Protein AF-A0A086Z020-F1 (afdb_monomer_lite)

InterPro domains:
  IPR004254 AdipoR/Haemolysin-III-related [PF03006] (88-262)
  IPR004254 AdipoR/Haemolysin-III-related [PTHR20855] (119-260)

pLDDT: mean 80.58, std 13.78, range [36.34, 98.25]

Sequence (272 aa):
MANHPQEQGGQRVAAQREQRRLGLPDARQQAHLARGDRMKANADAARDKARDRASRIIQAGDLKAAKIEGIPARGIARKVRLDVHGRPKPLMRGWIHAAASPLALASGIVLICIAPGVGIKWACVVFMLCSLALFGNSALYHLGDWSPRVTDILRRLDHANIFLLIAGTYTPVAFALDGFWRRVILVGIWSATIVVMFIHVVWISAPRWLYTTVYVIFGVAGVAFLGLFWKSPSAGPAVVWLLIAGGLCYIAGAVVYALCKPDPSAQSLRLP

Organism: NCBI:txid1437605

Structure (mmCIF, N/CA/C/O backbone):
data_AF-A0A086Z020-F1
#
_entry.id   AF-A0A086Z020-F1
#
loop_
_atom_site.group_PDB
_atom_site.id
_atom_site.type_symbol
_atom_site.label_atom_id
_atom_site.label_alt_id
_atom_site.label_comp_id
_atom_site.label_asym_id
_atom_site.label_entity_id
_atom_site.label_seq_id
_atom_site.pdbx_PDB_ins_code
_atom_site.Cartn_x
_atom_site.Cartn_y
_atom_site.Cartn_z
_atom_site.occupancy
_atom_site.B_iso_or_equiv
_atom_site.auth_seq_id
_atom_site.auth_comp_id
_atom_site.auth_asym_id
_atom_site.auth_atom_id
_atom_site.pdbx_PDB_model_num
ATOM 1 N N . MET A 1 1 ? -48.916 58.439 -23.510 1.00 45.38 1 MET A N 1
ATOM 2 C CA . MET A 1 1 ? -48.961 58.948 -22.123 1.00 45.38 1 MET A CA 1
ATOM 3 C C . MET A 1 1 ? -48.642 57.797 -21.189 1.00 45.38 1 MET A C 1
ATOM 5 O O . MET A 1 1 ? -49.464 56.913 -21.004 1.00 45.38 1 MET A O 1
ATOM 9 N N . ALA A 1 2 ? -47.397 57.759 -20.724 1.00 49.16 2 ALA A N 1
ATOM 10 C CA . ALA A 1 2 ? -46.866 56.765 -19.806 1.00 49.16 2 ALA A CA 1
ATOM 11 C C . ALA A 1 2 ? -46.889 57.344 -18.388 1.00 49.16 2 ALA A C 1
ATOM 13 O O . ALA A 1 2 ? -46.349 58.429 -18.195 1.00 49.16 2 ALA A O 1
ATOM 14 N N . ASN A 1 3 ? -47.508 56.646 -17.432 1.00 43.00 3 ASN A N 1
ATOM 15 C CA . ASN A 1 3 ? -47.021 56.509 -16.054 1.00 43.00 3 ASN A CA 1
ATOM 16 C C . ASN A 1 3 ? -48.029 55.736 -15.184 1.00 43.00 3 ASN A C 1
ATOM 18 O O . ASN A 1 3 ? -49.029 56.298 -14.768 1.00 43.00 3 ASN A O 1
ATOM 22 N N . HIS A 1 4 ? -47.718 54.479 -14.849 1.00 54.69 4 HIS A N 1
ATOM 23 C CA . HIS A 1 4 ? -47.937 53.950 -13.492 1.00 54.69 4 HIS A CA 1
ATOM 24 C C . HIS A 1 4 ? -46.886 52.869 -13.101 1.00 54.69 4 HIS A C 1
ATOM 26 O O . HIS A 1 4 ? -47.252 51.761 -12.718 1.00 54.69 4 HIS A O 1
ATOM 32 N N . PRO A 1 5 ? -45.553 53.120 -13.167 1.00 53.84 5 PRO A N 1
ATOM 33 C CA . PRO A 1 5 ? -44.552 52.151 -12.690 1.00 53.84 5 PRO A CA 1
ATOM 34 C C . PRO A 1 5 ? -44.288 52.249 -11.173 1.00 53.84 5 PRO A C 1
ATOM 36 O O . PRO A 1 5 ? -43.703 51.341 -10.587 1.00 53.84 5 PRO A O 1
ATOM 39 N N . GLN A 1 6 ? -44.688 53.352 -10.525 1.00 54.59 6 GLN A N 1
ATOM 40 C CA . GLN A 1 6 ? -44.319 53.663 -9.135 1.00 54.59 6 GLN A CA 1
ATOM 41 C C . GLN A 1 6 ? -45.129 52.874 -8.086 1.00 54.59 6 GLN A C 1
ATOM 43 O O . GLN A 1 6 ? -44.578 52.504 -7.051 1.00 54.59 6 GLN A O 1
ATOM 48 N N . GLU A 1 7 ? -46.393 52.526 -8.354 1.00 54.91 7 GLU A N 1
ATOM 49 C CA . GLU A 1 7 ? -47.227 51.780 -7.391 1.00 54.91 7 GLU A CA 1
ATOM 50 C C . GLU A 1 7 ? -46.829 50.300 -7.263 1.00 54.91 7 GLU A C 1
ATOM 52 O O . GLU A 1 7 ? -46.849 49.740 -6.165 1.00 54.91 7 GLU A O 1
ATOM 57 N N . GLN A 1 8 ? -46.374 49.668 -8.352 1.00 56.97 8 GLN A N 1
ATOM 58 C CA . GLN A 1 8 ? -45.962 48.258 -8.334 1.00 56.97 8 GLN A CA 1
ATOM 59 C C . GLN A 1 8 ? -44.665 48.031 -7.537 1.00 56.97 8 GLN A C 1
ATOM 61 O O . GLN A 1 8 ? -44.495 46.988 -6.901 1.00 56.97 8 GLN A O 1
ATOM 66 N N . GLY A 1 9 ? -43.752 49.011 -7.532 1.00 59.91 9 GLY A N 1
ATOM 67 C CA . GLY A 1 9 ? -42.522 48.961 -6.736 1.00 59.91 9 GLY A CA 1
ATOM 68 C C . GLY A 1 9 ? -42.796 49.022 -5.231 1.00 59.91 9 GLY A C 1
ATOM 69 O O . GLY A 1 9 ? -42.236 48.233 -4.469 1.00 59.91 9 GLY A O 1
ATOM 70 N N . GLY A 1 10 ? -43.714 49.898 -4.808 1.00 66.38 10 GLY A N 1
ATOM 71 C CA . GLY A 1 10 ? -44.123 50.029 -3.406 1.00 66.38 10 GLY A CA 1
ATOM 72 C C . GLY A 1 10 ? -44.794 48.765 -2.861 1.00 66.38 10 GLY A C 1
ATOM 73 O O . GLY A 1 10 ? -44.441 48.299 -1.776 1.00 66.38 10 GLY A O 1
ATOM 74 N N . GLN A 1 11 ? -45.688 48.153 -3.643 1.00 66.69 11 GLN A N 1
ATOM 75 C CA . GLN A 1 11 ? -46.369 46.909 -3.264 1.00 66.69 11 GLN A CA 1
ATOM 76 C C . GLN A 1 11 ? -45.407 45.717 -3.157 1.00 66.69 11 GLN A C 1
ATOM 78 O O . GLN A 1 11 ? -45.507 44.932 -2.214 1.00 66.69 11 GLN A O 1
ATOM 83 N N . ARG A 1 12 ? -44.420 45.605 -4.059 1.00 69.38 12 ARG A N 1
ATOM 84 C CA . ARG A 1 12 ? -43.382 44.560 -3.972 1.00 69.38 12 ARG A CA 1
ATOM 85 C C . ARG A 1 12 ? -42.513 44.708 -2.727 1.00 69.38 12 ARG A C 1
ATOM 87 O O . ARG A 1 12 ? -42.256 43.718 -2.050 1.00 69.38 12 ARG A O 1
ATOM 94 N N . VAL A 1 13 ? -42.094 45.929 -2.390 1.00 73.75 13 VAL A N 1
ATOM 95 C CA . VAL A 1 13 ? -41.281 46.184 -1.188 1.00 73.75 13 VAL A CA 1
ATOM 96 C C . VAL A 1 13 ? -42.088 45.938 0.092 1.00 73.75 13 VAL A C 1
ATOM 98 O O . VAL A 1 13 ? -41.549 45.387 1.054 1.00 73.75 13 VAL A O 1
ATOM 101 N N . ALA A 1 14 ? -43.376 46.293 0.109 1.00 75.12 14 ALA A N 1
ATOM 102 C CA . ALA A 1 14 ? -44.274 46.011 1.229 1.00 75.12 14 ALA A CA 1
ATOM 103 C C . ALA A 1 14 ? -44.472 44.499 1.433 1.00 75.12 14 ALA A C 1
ATOM 105 O O . ALA A 1 14 ? -44.233 44.003 2.535 1.00 75.12 14 ALA A O 1
ATOM 106 N N . ALA A 1 15 ? -44.772 43.756 0.363 1.00 73.12 15 ALA A N 1
ATOM 107 C CA . ALA A 1 15 ? -44.919 42.300 0.402 1.00 73.12 15 ALA A CA 1
ATOM 108 C C . ALA A 1 15 ? -43.626 41.599 0.855 1.00 73.12 15 ALA A C 1
ATOM 110 O O . ALA A 1 15 ? -43.658 40.668 1.659 1.00 73.12 15 ALA A O 1
ATOM 111 N N . GLN A 1 16 ? -42.466 42.084 0.406 1.00 72.25 16 GLN A N 1
ATOM 112 C CA . GLN A 1 16 ? -41.168 41.529 0.792 1.00 72.25 16 GLN A CA 1
ATOM 113 C C . GLN A 1 16 ? -40.827 41.822 2.264 1.00 72.25 16 GLN A C 1
ATOM 115 O O . GLN A 1 16 ? -40.246 40.977 2.949 1.00 72.25 16 GLN A O 1
ATOM 120 N N . ARG A 1 17 ? -41.217 42.993 2.790 1.00 74.50 17 ARG A N 1
ATOM 121 C CA . ARG A 1 17 ? -41.093 43.322 4.223 1.00 74.50 17 ARG A CA 1
ATOM 122 C C . ARG A 1 17 ? -42.024 42.475 5.084 1.00 74.50 17 ARG A C 1
ATOM 124 O O . ARG A 1 17 ? -41.607 42.041 6.156 1.00 74.50 17 ARG A O 1
ATOM 131 N N . GLU A 1 18 ? -43.239 42.221 4.619 1.00 74.94 18 GLU A N 1
ATOM 132 C CA . GLU A 1 18 ? -44.223 41.397 5.319 1.00 74.94 18 GLU A CA 1
ATOM 133 C C . GLU A 1 18 ? -43.811 39.920 5.347 1.00 74.94 18 GLU A C 1
ATOM 135 O O . GLU A 1 18 ? -43.748 39.334 6.426 1.00 74.94 18 GLU A O 1
ATOM 140 N N . GLN A 1 19 ? -43.370 39.358 4.216 1.00 69.69 19 GLN A N 1
ATOM 141 C CA . GLN A 1 19 ? -42.776 38.015 4.161 1.00 69.69 19 GLN A CA 1
ATOM 142 C C . GLN A 1 19 ? -41.562 37.883 5.089 1.00 69.69 19 GLN A C 1
ATOM 144 O O . GLN A 1 19 ? -41.430 36.900 5.818 1.00 69.69 19 GLN A O 1
ATOM 149 N N . ARG A 1 20 ? -40.686 38.895 5.127 1.00 69.12 20 ARG A N 1
ATOM 150 C CA . ARG A 1 20 ? -39.532 38.905 6.038 1.00 69.12 20 ARG A CA 1
ATOM 151 C C . ARG A 1 20 ? -39.972 38.976 7.503 1.00 69.12 20 ARG A C 1
ATOM 153 O O . ARG A 1 20 ? -39.379 38.306 8.341 1.00 69.12 20 ARG A O 1
ATOM 160 N N . ARG A 1 21 ? -41.017 39.746 7.820 1.00 70.62 21 ARG A N 1
ATOM 161 C CA . ARG A 1 21 ? -41.587 39.860 9.173 1.00 70.62 21 ARG A CA 1
ATOM 162 C C . ARG A 1 21 ? -42.261 38.561 9.626 1.00 70.62 21 ARG A C 1
ATOM 164 O O . ARG A 1 21 ? -42.122 38.214 10.794 1.00 70.62 21 ARG A O 1
ATOM 171 N N . LEU A 1 22 ? -42.914 37.842 8.713 1.00 72.69 22 LEU A N 1
ATOM 172 C CA . LEU A 1 22 ? -43.537 36.538 8.965 1.00 72.69 22 LEU A CA 1
ATOM 173 C C . LEU A 1 22 ? -42.507 35.403 9.106 1.00 72.69 22 LEU A C 1
ATOM 175 O O . LEU A 1 22 ? -42.732 34.493 9.892 1.00 72.69 22 LEU A O 1
ATOM 179 N N . GLY A 1 23 ? -41.352 35.478 8.431 1.00 68.62 23 GLY A N 1
ATOM 180 C CA . GLY A 1 23 ? -40.266 34.489 8.560 1.00 68.62 23 GLY A CA 1
ATOM 181 C C . GLY A 1 23 ? -39.292 34.720 9.731 1.00 68.62 23 GLY A C 1
ATOM 182 O O . GLY A 1 23 ? -38.511 33.835 10.082 1.00 68.62 23 GLY A O 1
ATOM 183 N N . LEU A 1 24 ? -39.308 35.904 10.355 1.00 66.88 24 LEU A N 1
ATOM 184 C CA . LEU A 1 24 ? -38.451 36.235 11.505 1.00 66.88 24 LEU A CA 1
ATOM 185 C C . LEU A 1 24 ? -38.719 35.368 12.762 1.00 66.88 24 LEU A C 1
ATOM 187 O O . LEU A 1 24 ? -37.746 34.976 13.415 1.00 66.88 24 LEU A O 1
ATOM 191 N N . PRO A 1 25 ? -39.983 35.081 13.140 1.00 70.12 25 PRO A N 1
ATOM 192 C CA . PRO A 1 25 ? -40.323 34.178 14.241 1.00 70.12 25 PRO A CA 1
ATOM 193 C C . PRO A 1 25 ? -39.784 32.756 14.037 1.00 70.12 25 PRO A C 1
ATOM 195 O O . PRO A 1 25 ? -39.124 32.230 14.934 1.00 70.12 25 PRO A O 1
ATOM 198 N N . ASP A 1 26 ? -39.947 32.190 12.838 1.00 76.88 26 ASP A N 1
ATOM 199 C CA . ASP A 1 26 ? -39.462 30.844 12.500 1.00 76.88 26 ASP A CA 1
ATOM 200 C C . ASP A 1 26 ? -37.935 30.754 12.549 1.00 76.88 26 ASP A C 1
ATOM 202 O O . ASP A 1 26 ? -37.375 29.817 13.122 1.00 76.88 26 ASP A O 1
ATOM 206 N N . ALA A 1 27 ? -37.237 31.772 12.032 1.00 74.69 27 ALA A N 1
ATOM 207 C CA . ALA A 1 27 ? -35.778 31.834 12.092 1.00 74.69 27 ALA A CA 1
ATOM 208 C C . ALA A 1 27 ? -35.255 31.910 13.539 1.00 74.69 27 ALA A C 1
ATOM 210 O O . ALA A 1 27 ? -34.251 31.276 13.881 1.00 74.69 27 ALA A O 1
ATOM 211 N N . ARG A 1 28 ? -35.940 32.654 14.420 1.00 76.50 28 ARG A N 1
ATOM 212 C CA . ARG A 1 28 ? -35.604 32.704 15.854 1.00 76.50 28 ARG A CA 1
ATOM 213 C C . ARG A 1 28 ? -35.842 31.355 16.524 1.00 76.50 28 ARG A C 1
ATOM 215 O O . ARG A 1 28 ? -34.987 30.903 17.285 1.00 76.50 28 ARG A O 1
ATOM 222 N N . GLN A 1 29 ? -36.954 30.695 16.221 1.00 79.38 29 GLN A N 1
ATOM 223 C CA . GLN A 1 29 ? -37.296 29.402 16.806 1.00 79.38 29 GLN A CA 1
ATOM 224 C C . GLN A 1 29 ? -36.315 28.304 16.374 1.00 79.38 29 GLN A C 1
ATOM 226 O O . GLN A 1 29 ? -35.805 27.571 17.223 1.00 79.38 29 GLN A O 1
ATOM 231 N N . GLN A 1 30 ? -35.936 28.267 15.095 1.00 78.44 30 GLN A N 1
ATOM 232 C CA . GLN A 1 30 ? -34.883 27.378 14.593 1.00 78.44 30 GLN A CA 1
ATOM 233 C C . GLN A 1 30 ? -33.527 27.643 15.262 1.00 78.44 30 GLN A C 1
ATOM 235 O O . GLN A 1 30 ? -32.833 26.700 15.643 1.00 78.44 30 GLN A O 1
ATOM 240 N N . ALA A 1 31 ? -33.156 28.910 15.475 1.00 79.69 31 ALA A N 1
ATOM 241 C CA . ALA A 1 31 ? -31.919 29.252 16.178 1.00 79.69 31 ALA A CA 1
ATOM 242 C C . ALA A 1 31 ? -31.929 28.801 17.653 1.00 79.69 31 ALA A C 1
ATOM 244 O O . ALA A 1 31 ? -30.897 28.357 18.167 1.00 79.69 31 ALA A O 1
ATOM 245 N N . HIS A 1 32 ? -33.078 28.878 18.333 1.00 81.88 32 HIS A N 1
ATOM 246 C CA . HIS A 1 32 ? -33.243 28.366 19.697 1.00 81.88 32 HIS A CA 1
ATOM 247 C C . HIS A 1 32 ? -33.129 26.838 19.763 1.00 81.88 32 HIS A C 1
ATOM 249 O O . HIS A 1 32 ? -32.415 26.330 20.630 1.00 81.88 32 HIS A O 1
ATOM 255 N N . LEU A 1 33 ? -33.751 26.116 18.826 1.00 83.62 33 LEU A N 1
ATOM 256 C CA . LEU A 1 33 ? -33.635 24.657 18.722 1.00 83.62 33 LEU A CA 1
ATOM 257 C C . LEU A 1 33 ? -32.185 24.232 18.453 1.00 83.62 33 LEU A C 1
ATOM 259 O O . LEU A 1 33 ? -31.629 23.432 19.203 1.00 83.62 33 LEU A O 1
ATOM 263 N N . ALA A 1 34 ? -31.518 24.867 17.484 1.00 81.44 34 ALA A N 1
ATOM 264 C CA . ALA A 1 34 ? -30.120 24.585 17.160 1.00 81.44 34 ALA A CA 1
ATOM 265 C C . ALA A 1 34 ? -29.163 24.864 18.336 1.00 81.44 34 ALA A C 1
ATOM 267 O O . ALA A 1 34 ? -28.178 24.145 18.533 1.00 81.44 34 ALA A O 1
ATOM 268 N N . ARG A 1 35 ? -29.435 25.900 19.145 1.00 84.06 35 ARG A N 1
ATOM 269 C CA . ARG A 1 35 ? -28.698 26.151 20.396 1.00 84.06 35 ARG A CA 1
ATOM 270 C C . ARG A 1 35 ? -28.959 25.060 21.434 1.00 84.06 35 ARG A C 1
ATOM 272 O O . ARG A 1 35 ? -28.004 24.611 22.067 1.00 84.06 35 ARG A O 1
ATOM 279 N N . GLY A 1 36 ? -30.209 24.622 21.581 1.00 83.94 36 GLY A N 1
ATOM 280 C CA . GLY A 1 36 ? -30.590 23.520 22.466 1.00 83.94 36 GLY A CA 1
ATOM 281 C C . GLY A 1 36 ? -29.882 22.212 22.109 1.00 83.94 36 GLY A C 1
ATOM 282 O O . GLY A 1 36 ? -29.300 21.571 22.985 1.00 83.94 36 GLY A O 1
ATOM 283 N N . ASP A 1 37 ? -29.840 21.862 20.825 1.00 85.19 37 ASP A N 1
ATOM 284 C CA . ASP A 1 37 ? -29.185 20.643 20.340 1.00 85.19 37 ASP A CA 1
ATOM 285 C C . ASP A 1 37 ? -27.667 20.679 20.547 1.00 85.19 37 ASP A C 1
ATOM 287 O O . ASP A 1 37 ? -27.077 19.707 21.022 1.00 85.19 37 ASP A O 1
ATOM 291 N N . ARG A 1 38 ? -27.024 21.827 20.285 1.00 81.25 38 ARG A N 1
ATOM 292 C CA . ARG A 1 38 ? -25.593 22.017 20.587 1.00 81.25 38 ARG A CA 1
ATOM 293 C C . ARG A 1 38 ? -25.300 21.887 22.080 1.00 81.25 38 ARG A C 1
ATOM 295 O O . ARG A 1 38 ? -24.289 21.297 22.455 1.00 81.25 38 ARG A O 1
ATOM 302 N N . MET A 1 39 ? -26.167 22.431 22.933 1.00 82.56 39 MET A N 1
ATOM 303 C CA . MET A 1 39 ? -26.001 22.352 24.384 1.00 82.56 39 MET A CA 1
ATOM 304 C C . MET A 1 39 ? -26.147 20.911 24.888 1.00 82.56 39 MET A C 1
ATOM 306 O O . MET A 1 39 ? -25.324 20.470 25.691 1.00 82.56 39 MET A O 1
ATOM 310 N N . LYS A 1 40 ? -27.122 20.155 24.363 1.00 84.56 40 LYS A N 1
ATOM 311 C CA . LYS A 1 40 ? -27.273 18.717 24.640 1.00 84.56 40 LYS A CA 1
ATOM 312 C C . LYS A 1 40 ? -26.043 17.923 24.194 1.00 84.56 40 LYS A C 1
ATOM 314 O O . LYS A 1 40 ? -25.462 17.214 25.008 1.00 84.56 40 LYS A O 1
ATOM 319 N N . ALA A 1 41 ? -25.573 18.125 22.962 1.00 80.12 41 ALA A N 1
ATOM 320 C CA . ALA A 1 41 ? -24.389 17.438 22.439 1.00 80.12 41 ALA A CA 1
ATOM 321 C C . ALA A 1 41 ? -23.123 17.706 23.277 1.00 80.12 41 ALA A C 1
ATOM 323 O O . ALA A 1 41 ? -22.331 16.795 23.526 1.00 80.12 41 ALA A O 1
ATOM 324 N N . ASN A 1 42 ? -22.939 18.942 23.753 1.00 81.81 42 ASN A N 1
ATOM 325 C CA . ASN A 1 42 ? -21.834 19.286 24.649 1.00 81.81 42 ASN A CA 1
ATOM 326 C C . ASN A 1 42 ? -21.973 18.619 26.026 1.00 81.81 42 ASN A C 1
ATOM 328 O O . ASN A 1 42 ? -20.974 18.159 26.584 1.00 81.81 42 ASN A O 1
ATOM 332 N N . ALA A 1 43 ? -23.191 18.553 26.569 1.00 81.19 43 ALA A N 1
ATOM 333 C CA . ALA A 1 43 ? -23.461 17.891 27.841 1.00 81.19 43 ALA A CA 1
ATOM 334 C C . ALA A 1 43 ? -23.193 16.379 27.764 1.00 81.19 43 ALA A C 1
ATOM 336 O O . ALA A 1 43 ? -22.568 15.823 28.668 1.00 81.19 43 ALA A O 1
ATOM 337 N N . ASP A 1 44 ? -23.592 15.727 26.674 1.00 79.50 44 ASP A N 1
ATOM 338 C CA . ASP A 1 44 ? -23.347 14.298 26.465 1.00 79.50 44 ASP A CA 1
ATOM 339 C C . ASP A 1 44 ? -21.850 14.007 26.289 1.00 79.50 44 ASP A C 1
ATOM 341 O O . ASP A 1 44 ? -21.308 13.134 26.968 1.00 79.50 44 ASP A O 1
ATOM 345 N N . ALA A 1 45 ? -21.129 14.827 25.517 1.00 79.12 45 ALA A N 1
ATOM 346 C CA . ALA A 1 45 ? -19.674 14.711 25.401 1.00 79.12 45 ALA A CA 1
ATOM 347 C C . ALA A 1 45 ? -18.950 14.896 26.750 1.00 79.12 45 ALA A C 1
ATOM 349 O O . ALA A 1 45 ? -17.947 14.228 27.019 1.00 79.12 45 ALA A O 1
ATOM 350 N N . ALA A 1 46 ? -19.443 15.791 27.614 1.00 79.88 46 ALA A N 1
ATOM 351 C CA . ALA A 1 46 ? -18.903 15.976 28.959 1.00 79.88 46 ALA A CA 1
ATOM 352 C C . ALA A 1 46 ? -19.177 14.760 29.863 1.00 79.88 46 ALA A C 1
ATOM 354 O O . ALA A 1 46 ? -18.285 14.337 30.604 1.00 79.88 46 ALA A O 1
ATOM 355 N N . ARG A 1 47 ? -20.375 14.166 29.771 1.00 80.44 47 ARG A N 1
ATOM 356 C CA . ARG A 1 47 ? -20.749 12.940 30.497 1.00 80.44 47 ARG A CA 1
ATOM 357 C C . ARG A 1 47 ? -19.895 11.747 30.083 1.00 80.44 47 ARG A C 1
ATOM 359 O O . ARG A 1 47 ? -19.424 11.026 30.961 1.00 80.44 47 ARG A O 1
ATOM 366 N N . ASP A 1 48 ? -19.634 11.575 28.792 1.00 76.88 48 ASP A N 1
ATOM 367 C CA . ASP A 1 48 ? -18.769 10.502 28.290 1.00 76.88 48 ASP A CA 1
ATOM 368 C C . ASP A 1 48 ? -17.338 10.653 28.814 1.00 76.88 48 ASP A C 1
ATOM 370 O O . ASP A 1 48 ? -16.758 9.709 29.351 1.00 76.88 48 ASP A O 1
ATOM 374 N N . LYS A 1 49 ? -16.796 11.877 28.784 1.00 79.50 49 LYS A N 1
ATOM 375 C CA . LYS A 1 49 ? -15.468 12.175 29.345 1.00 79.50 49 LYS A CA 1
ATOM 376 C C . LYS A 1 49 ? -15.398 11.899 30.852 1.00 79.50 49 LYS A C 1
ATOM 378 O O . LYS A 1 49 ? -14.372 11.431 31.348 1.00 79.50 49 LYS A O 1
ATOM 383 N N . ALA A 1 50 ? -16.474 12.194 31.583 1.00 77.31 50 ALA A N 1
ATOM 384 C CA . ALA A 1 50 ? -16.576 11.916 33.012 1.00 77.31 50 ALA A CA 1
ATOM 385 C C . ALA A 1 50 ? -16.654 10.406 33.297 1.00 77.31 50 ALA A C 1
ATOM 387 O O . ALA A 1 50 ? -15.944 9.928 34.182 1.00 77.31 50 ALA A O 1
ATOM 388 N N . ARG A 1 51 ? -17.434 9.648 32.513 1.00 76.56 51 ARG A N 1
ATOM 389 C CA . ARG A 1 51 ? -17.500 8.176 32.586 1.00 76.56 51 ARG A CA 1
ATOM 390 C C . ARG A 1 51 ? -16.142 7.533 32.305 1.00 76.56 51 ARG A C 1
ATOM 392 O O . ARG A 1 51 ? -15.716 6.671 33.069 1.00 76.56 51 ARG A O 1
ATOM 399 N N . ASP A 1 52 ? -15.428 8.010 31.288 1.00 70.88 52 ASP A N 1
ATOM 400 C CA . ASP A 1 52 ? -14.074 7.549 30.955 1.00 70.88 52 ASP A CA 1
ATOM 401 C C . ASP A 1 52 ? -13.053 7.846 32.057 1.00 70.88 52 ASP A C 1
ATOM 403 O O . ASP A 1 52 ? -12.095 7.095 32.253 1.00 70.88 52 ASP A O 1
ATOM 407 N N . ARG A 1 53 ? -13.206 8.967 32.768 1.00 75.50 53 ARG A N 1
ATOM 408 C CA . ARG A 1 53 ? -12.335 9.300 33.901 1.00 75.50 53 ARG A CA 1
ATOM 409 C C . ARG A 1 53 ? -12.667 8.439 35.119 1.00 75.50 53 ARG A C 1
ATOM 411 O O . ARG A 1 53 ? -11.746 7.945 35.765 1.00 75.50 53 ARG A O 1
ATOM 418 N N . ALA A 1 54 ? -13.952 8.238 35.406 1.00 72.69 54 ALA A N 1
ATOM 419 C CA . ALA A 1 54 ? -14.412 7.396 36.505 1.00 72.69 54 ALA A CA 1
ATOM 420 C C . ALA A 1 54 ? -13.959 5.940 36.327 1.00 72.69 54 ALA A C 1
ATOM 422 O O . ALA A 1 54 ? -13.412 5.359 37.261 1.00 72.69 54 ALA A O 1
ATOM 423 N N . SER A 1 55 ? -14.081 5.382 35.118 1.00 70.56 55 SER A N 1
ATOM 424 C CA . SER A 1 55 ? -13.651 4.010 34.828 1.00 70.56 55 SER A CA 1
ATOM 425 C C . SER A 1 55 ? -12.143 3.815 35.017 1.00 70.56 55 SER A C 1
ATOM 427 O O . SER A 1 55 ? -11.728 2.805 35.579 1.00 70.56 55 SER A O 1
ATOM 429 N N . ARG A 1 56 ? -11.315 4.803 34.645 1.00 71.69 56 ARG A N 1
ATOM 430 C CA . ARG A 1 56 ? -9.863 4.780 34.912 1.00 71.69 56 ARG A CA 1
ATOM 431 C C . ARG A 1 56 ? -9.522 4.831 36.397 1.00 71.69 56 ARG A C 1
ATOM 433 O O . ARG A 1 56 ? -8.587 4.155 36.814 1.00 71.69 56 ARG A O 1
ATOM 440 N N . ILE A 1 57 ? -10.233 5.645 37.179 1.00 73.19 57 ILE A N 1
ATOM 441 C CA . ILE A 1 57 ? -9.992 5.770 38.625 1.00 73.19 57 ILE A CA 1
ATOM 442 C C . ILE A 1 57 ? -10.358 4.464 39.331 1.00 73.19 57 ILE A C 1
ATOM 444 O O . ILE A 1 57 ? -9.554 3.964 40.113 1.00 73.19 57 ILE A O 1
ATOM 448 N N . ILE A 1 58 ? -11.521 3.893 39.002 1.00 71.25 58 ILE A N 1
ATOM 449 C CA . ILE A 1 58 ? -11.964 2.595 39.528 1.00 71.25 58 ILE A CA 1
ATOM 450 C C . ILE A 1 58 ? -10.935 1.521 39.170 1.00 71.25 58 ILE A C 1
ATOM 452 O O . ILE A 1 58 ? -10.415 0.854 40.053 1.00 71.25 58 ILE A O 1
ATOM 456 N N . GLN A 1 59 ? -10.516 1.456 37.904 1.00 68.38 59 GLN A N 1
ATOM 457 C CA . GLN A 1 59 ? -9.542 0.469 37.445 1.00 68.38 59 GLN A CA 1
ATOM 458 C C . GLN A 1 59 ? -8.167 0.609 38.120 1.00 68.38 59 GLN A C 1
ATOM 460 O O . GLN A 1 59 ? -7.520 -0.389 38.432 1.00 68.38 59 GLN A O 1
ATOM 465 N N . ALA A 1 60 ? -7.696 1.837 38.353 1.00 72.31 60 ALA A N 1
ATOM 466 C CA . ALA A 1 60 ? -6.468 2.072 39.107 1.00 72.31 60 ALA A CA 1
ATOM 467 C C . ALA A 1 60 ? -6.613 1.645 40.580 1.00 72.31 60 ALA A C 1
ATOM 469 O O . ALA A 1 60 ? -5.653 1.133 41.161 1.00 72.31 60 ALA A O 1
ATOM 470 N N . GLY A 1 61 ? -7.805 1.824 41.157 1.00 75.56 61 GLY A N 1
ATOM 471 C CA . GLY A 1 61 ? -8.179 1.315 42.476 1.00 75.56 61 GLY A CA 1
ATOM 472 C C . GLY A 1 61 ? -8.137 -0.209 42.534 1.00 75.56 61 GLY A C 1
ATOM 473 O O . GLY A 1 61 ? -7.422 -0.751 43.373 1.00 75.56 61 GLY A O 1
ATOM 474 N N . ASP A 1 62 ? -8.791 -0.885 41.591 1.00 72.19 62 ASP A N 1
ATOM 475 C CA . ASP A 1 62 ? -8.849 -2.350 41.506 1.00 72.19 62 ASP A CA 1
ATOM 476 C C . ASP A 1 62 ? -7.452 -2.969 41.342 1.00 72.19 62 ASP A C 1
ATOM 478 O O . ASP A 1 62 ? -7.113 -3.952 41.998 1.00 72.19 62 ASP A O 1
ATOM 482 N N . LEU A 1 63 ? -6.590 -2.365 40.513 1.00 69.75 63 LEU A N 1
ATOM 483 C CA . LEU A 1 63 ? -5.199 -2.806 40.342 1.00 69.75 63 LEU A CA 1
ATOM 484 C C . LEU A 1 63 ? -4.374 -2.640 41.623 1.00 69.75 63 LEU A C 1
ATOM 486 O O . LEU A 1 63 ? -3.518 -3.474 41.929 1.00 69.75 63 LEU A O 1
ATOM 490 N N . LYS A 1 64 ? -4.605 -1.554 42.366 1.00 77.69 64 LYS A N 1
ATOM 491 C CA . LYS A 1 64 ? -3.926 -1.301 43.638 1.00 77.69 64 LYS A CA 1
ATOM 492 C C . LYS A 1 64 ? -4.433 -2.251 44.727 1.00 77.69 64 LYS A C 1
ATOM 494 O O . LYS A 1 64 ? -3.606 -2.765 45.475 1.00 77.69 64 LYS A O 1
ATOM 499 N N . ALA A 1 65 ? -5.737 -2.526 44.768 1.00 72.50 65 ALA A N 1
ATOM 500 C CA . ALA A 1 65 ? -6.361 -3.493 45.670 1.00 72.50 65 ALA A CA 1
ATOM 501 C C . ALA A 1 65 ? -5.834 -4.912 45.414 1.00 72.50 65 ALA A C 1
ATOM 503 O O . ALA A 1 65 ? -5.282 -5.524 46.323 1.00 72.50 65 ALA A O 1
ATOM 504 N N . ALA A 1 66 ? -5.831 -5.370 44.158 1.00 69.06 66 ALA A N 1
ATOM 505 C CA . ALA A 1 66 ? -5.302 -6.684 43.783 1.00 69.06 66 ALA A CA 1
ATOM 506 C C . ALA A 1 66 ? -3.815 -6.866 44.152 1.00 69.06 66 ALA A C 1
ATOM 508 O O . ALA A 1 66 ? -3.388 -7.961 44.516 1.00 69.06 66 ALA A O 1
ATOM 509 N N . LYS A 1 67 ? -3.019 -5.786 44.088 1.00 75.94 67 LYS A N 1
ATOM 510 C CA . LYS A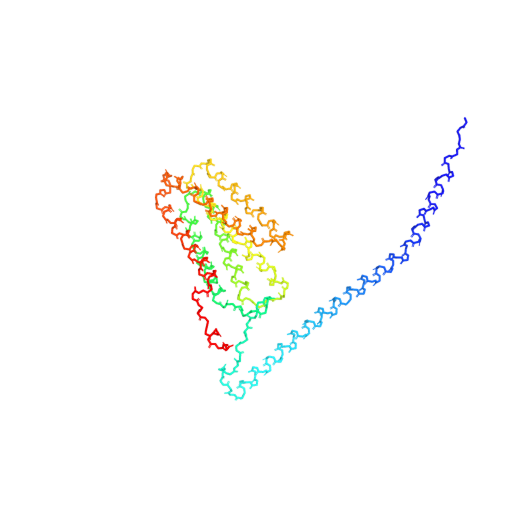 1 67 ? -1.610 -5.790 44.513 1.00 75.94 67 LYS A CA 1
ATOM 511 C C . LYS A 1 67 ? -1.454 -5.909 46.035 1.00 75.94 67 LYS A C 1
ATOM 513 O O . LYS A 1 67 ? -0.495 -6.530 46.481 1.00 75.94 67 LYS A O 1
ATOM 518 N N . ILE A 1 68 ? -2.358 -5.309 46.811 1.00 76.31 68 ILE A N 1
ATOM 519 C CA . ILE A 1 68 ? -2.372 -5.393 48.283 1.00 76.31 68 ILE A CA 1
ATOM 520 C C . ILE A 1 68 ? -2.856 -6.777 48.733 1.00 76.31 68 ILE A C 1
ATOM 522 O O . ILE A 1 68 ? -2.285 -7.355 49.651 1.00 76.31 68 ILE A O 1
ATOM 526 N N . GLU A 1 69 ? -3.856 -7.333 48.049 1.00 78.88 69 GLU A N 1
ATOM 527 C CA . GLU A 1 69 ? -4.468 -8.632 48.360 1.00 78.88 69 GLU A CA 1
ATOM 528 C C . GLU A 1 69 ? -3.612 -9.838 47.932 1.00 78.88 69 GLU A C 1
ATOM 530 O O . GLU A 1 69 ? -3.991 -10.983 48.165 1.00 78.88 69 GLU A O 1
ATOM 535 N N . GLY A 1 70 ? -2.455 -9.614 47.299 1.00 71.50 70 GLY A N 1
ATOM 536 C CA . GLY A 1 70 ? -1.544 -10.688 46.895 1.00 71.50 70 GLY A CA 1
ATOM 537 C C . GLY A 1 70 ? -2.116 -11.625 45.825 1.00 71.50 70 GLY A C 1
ATOM 538 O O . GLY A 1 70 ? -1.572 -12.710 45.614 1.00 71.50 70 GLY A O 1
ATOM 539 N N . ILE A 1 71 ? -3.189 -11.223 45.133 1.00 62.84 71 ILE A N 1
ATOM 540 C CA . ILE A 1 71 ? -3.808 -12.015 44.069 1.00 62.84 71 ILE A CA 1
ATOM 541 C C . ILE A 1 71 ? -2.811 -12.086 42.902 1.00 62.84 71 ILE A C 1
ATOM 543 O O . ILE A 1 71 ? -2.494 -11.053 42.299 1.00 62.84 71 ILE A O 1
ATOM 547 N N . PRO A 1 72 ? -2.295 -13.276 42.534 1.00 55.16 72 PRO A N 1
ATOM 548 C CA . PRO A 1 72 ? -1.430 -13.392 41.373 1.00 55.16 72 PRO A CA 1
ATOM 549 C C . PRO A 1 72 ? -2.216 -12.926 40.145 1.00 55.16 72 PRO A C 1
ATOM 551 O O . PRO A 1 72 ? -3.359 -13.335 39.940 1.00 55.16 72 PRO A O 1
ATOM 554 N N . ALA A 1 73 ? -1.587 -12.110 39.291 1.00 53.44 73 ALA A N 1
ATOM 555 C CA . ALA A 1 73 ? -2.178 -11.482 38.096 1.00 53.44 73 ALA A CA 1
ATOM 556 C C . ALA A 1 73 ? -2.887 -12.450 37.116 1.00 53.44 73 ALA A C 1
ATOM 558 O O . ALA A 1 73 ? -3.511 -12.024 36.149 1.00 53.44 73 ALA A O 1
ATOM 559 N N . ARG A 1 74 ? -2.806 -13.757 37.377 1.00 51.41 74 ARG A N 1
ATOM 560 C CA . ARG A 1 74 ? -3.497 -14.854 36.703 1.00 51.41 74 ARG A CA 1
ATOM 561 C C . ARG A 1 74 ? -5.032 -14.812 36.874 1.00 51.41 74 ARG A C 1
ATOM 563 O O . ARG A 1 74 ? -5.713 -15.401 36.044 1.00 51.41 74 ARG A O 1
ATOM 570 N N . GLY A 1 75 ? -5.564 -14.112 37.886 1.00 44.44 75 GLY A N 1
ATOM 571 C CA . GLY A 1 75 ? -7.013 -13.926 38.108 1.00 44.44 75 GLY A CA 1
ATOM 572 C C . GLY A 1 75 ? -7.609 -12.627 37.544 1.00 44.44 75 GLY A C 1
ATOM 573 O O . GLY A 1 75 ? -8.827 -12.476 37.497 1.00 44.44 75 GLY A O 1
ATOM 574 N N . ILE A 1 76 ? -6.775 -11.690 37.082 1.00 50.69 76 ILE A N 1
ATOM 575 C CA . ILE A 1 76 ? -7.249 -10.449 36.464 1.00 50.69 76 ILE A CA 1
ATOM 576 C C . ILE A 1 76 ? -7.611 -10.789 35.021 1.00 50.69 76 ILE A C 1
ATOM 578 O O . ILE A 1 76 ? -6.722 -10.984 34.189 1.00 50.69 76 ILE A O 1
ATOM 582 N N . ALA A 1 77 ? -8.909 -10.889 34.720 1.00 50.44 77 ALA A N 1
ATOM 583 C CA . ALA A 1 77 ? -9.404 -11.044 33.356 1.00 50.44 77 ALA A CA 1
ATOM 584 C C . ALA A 1 77 ? -8.691 -10.029 32.448 1.00 50.44 77 ALA A C 1
ATOM 586 O O . ALA A 1 77 ? -8.893 -8.818 32.557 1.00 50.44 77 ALA A O 1
ATOM 587 N N . ARG A 1 78 ? -7.784 -10.517 31.589 1.00 53.78 78 ARG A N 1
ATOM 588 C CA . ARG A 1 78 ? -7.018 -9.679 30.662 1.00 53.78 78 ARG A CA 1
ATOM 589 C C . ARG A 1 78 ? -8.034 -8.866 29.871 1.00 53.78 78 ARG A C 1
ATOM 591 O O . ARG A 1 78 ? -8.814 -9.473 29.144 1.00 53.78 78 ARG A O 1
ATOM 598 N N . LYS A 1 79 ? -8.047 -7.531 30.027 1.00 55.31 79 LYS A N 1
ATOM 599 C CA . LYS A 1 79 ? -8.993 -6.636 29.335 1.00 55.31 79 LYS A CA 1
ATOM 600 C C . LYS A 1 79 ? -8.989 -6.998 27.850 1.00 55.31 79 LYS A C 1
ATOM 602 O O . LYS A 1 79 ? -8.022 -6.710 27.140 1.00 55.31 79 LYS A O 1
ATOM 607 N N . VAL A 1 80 ? -10.039 -7.683 27.404 1.00 59.62 80 VAL A N 1
ATOM 608 C CA . VAL A 1 80 ? -10.179 -8.087 26.010 1.00 59.62 80 VAL A CA 1
ATOM 609 C C . VAL A 1 80 ? -10.489 -6.809 25.256 1.00 59.62 80 VAL A C 1
ATOM 611 O O . VAL A 1 80 ? -11.532 -6.191 25.448 1.00 59.62 80 VAL A O 1
ATOM 614 N N . ARG A 1 81 ? -9.515 -6.331 24.482 1.00 63.56 81 ARG A N 1
ATOM 615 C CA . ARG A 1 81 ? -9.645 -5.065 23.770 1.00 63.56 81 ARG A CA 1
ATOM 616 C C . ARG A 1 81 ? -10.648 -5.287 22.650 1.00 63.56 81 ARG A C 1
ATOM 618 O O . ARG A 1 81 ? -10.352 -6.065 21.757 1.00 63.56 81 ARG A O 1
ATOM 625 N N . LEU A 1 82 ? -11.818 -4.666 22.715 1.00 65.12 82 LEU A N 1
ATOM 626 C CA . LEU A 1 82 ? -12.850 -4.867 21.704 1.00 65.12 82 LEU A CA 1
ATOM 627 C C . LEU A 1 82 ? -12.639 -3.920 20.515 1.00 65.12 82 LEU A C 1
ATOM 629 O O . LEU A 1 82 ? -12.105 -2.816 20.655 1.00 65.12 82 LEU A O 1
ATOM 633 N N . ASP A 1 83 ? -12.992 -4.376 19.322 1.00 66.44 83 ASP A N 1
ATOM 634 C CA . ASP A 1 83 ? -13.090 -3.559 18.126 1.00 66.44 83 ASP A CA 1
ATOM 635 C C . ASP A 1 83 ? -14.394 -2.751 18.142 1.00 66.44 83 ASP A C 1
ATOM 637 O O . ASP A 1 83 ? -15.207 -2.836 19.063 1.00 66.44 83 ASP A O 1
ATOM 641 N N . VAL A 1 84 ? -14.601 -1.941 17.107 1.00 57.91 84 VAL A N 1
ATOM 642 C CA . VAL A 1 84 ? -15.806 -1.107 16.959 1.00 57.91 84 VAL A CA 1
ATOM 643 C C . VAL A 1 84 ? -17.099 -1.928 16.822 1.00 57.91 84 VAL A C 1
ATOM 645 O O . VAL A 1 84 ? -18.184 -1.364 16.919 1.00 57.91 84 VAL A O 1
ATOM 648 N N . HIS A 1 85 ? -16.996 -3.241 16.607 1.00 55.00 85 HIS A N 1
ATOM 649 C CA . HIS A 1 85 ? -18.107 -4.187 16.537 1.00 55.00 85 HIS A CA 1
ATOM 650 C C . HIS A 1 85 ? -18.246 -5.024 17.819 1.00 55.00 85 HIS A C 1
ATOM 652 O O . HIS A 1 85 ? -19.016 -5.984 17.832 1.00 55.00 85 HIS A O 1
ATOM 658 N N . GLY A 1 86 ? -17.508 -4.690 18.883 1.00 58.31 86 GLY A N 1
ATOM 659 C CA . GLY A 1 86 ? -17.550 -5.417 20.149 1.00 58.31 86 GLY A CA 1
ATOM 660 C C . GLY A 1 86 ? -16.814 -6.760 20.126 1.00 58.31 86 GLY A C 1
ATOM 661 O O . GLY A 1 86 ? -17.009 -7.561 21.034 1.00 58.31 86 GLY A O 1
ATOM 662 N N . ARG A 1 87 ? -15.977 -7.034 19.115 1.00 65.69 87 ARG A N 1
ATOM 663 C CA . ARG A 1 87 ? -15.214 -8.290 18.988 1.00 65.69 87 ARG A CA 1
ATOM 664 C C . ARG A 1 87 ? -13.799 -8.135 19.540 1.00 65.69 87 ARG A C 1
ATOM 666 O O . ARG A 1 87 ? -13.221 -7.065 19.386 1.00 65.69 87 ARG A O 1
ATOM 673 N N . PRO A 1 88 ? -13.178 -9.176 20.112 1.00 66.19 88 PRO A N 1
ATOM 674 C CA . PRO A 1 88 ? -11.776 -9.127 20.524 1.00 66.19 88 PRO A CA 1
ATOM 675 C C . PRO A 1 88 ? -10.852 -8.699 19.368 1.00 66.19 88 PRO A C 1
ATOM 677 O O . PRO A 1 88 ? -10.779 -9.366 18.338 1.00 66.19 88 PRO A O 1
ATOM 680 N N . LYS A 1 89 ? -10.119 -7.592 19.528 1.00 66.56 89 LYS A N 1
ATOM 681 C CA . LYS A 1 89 ? -9.089 -7.146 18.585 1.00 66.56 89 LYS A CA 1
ATOM 682 C C . LYS A 1 89 ? -7.944 -8.165 18.588 1.00 66.56 89 LYS A C 1
ATOM 684 O O . LYS A 1 89 ? -7.333 -8.380 19.640 1.00 66.56 89 LYS A O 1
ATOM 689 N N . PRO A 1 90 ? -7.583 -8.744 17.431 1.00 68.44 90 PRO A N 1
ATOM 690 C CA . PRO A 1 90 ? -6.459 -9.663 17.350 1.00 68.44 90 PRO A CA 1
ATOM 691 C C . PRO A 1 90 ? -5.148 -8.911 17.611 1.00 68.44 90 PRO A C 1
ATOM 693 O O . PRO A 1 90 ? -4.776 -8.003 16.866 1.00 68.44 90 PRO A O 1
ATOM 696 N N . LEU A 1 91 ? -4.434 -9.298 18.671 1.00 67.56 91 LEU A N 1
ATOM 697 C CA . LEU A 1 91 ? -3.195 -8.633 19.091 1.00 67.56 91 LEU A CA 1
ATOM 698 C C . LEU A 1 91 ? -2.061 -8.818 18.075 1.00 67.56 91 LEU A C 1
ATOM 700 O O . LEU A 1 91 ? -1.301 -7.885 17.829 1.00 67.56 91 LEU A O 1
ATOM 704 N N . MET A 1 92 ? -1.959 -10.002 17.460 1.00 76.94 92 MET A N 1
ATOM 705 C CA . MET A 1 92 ? -0.862 -10.330 16.540 1.00 76.94 92 MET A CA 1
ATOM 706 C C . MET A 1 92 ? -0.819 -9.415 15.317 1.00 76.94 92 MET A C 1
ATOM 708 O O . MET A 1 92 ? 0.266 -9.067 14.863 1.00 76.94 92 MET A O 1
ATOM 712 N N . ARG A 1 93 ? -1.983 -8.974 14.818 1.00 76.50 93 ARG A N 1
ATOM 713 C CA . ARG A 1 93 ? -2.053 -8.120 13.627 1.00 76.50 93 ARG A CA 1
ATOM 714 C C . ARG A 1 93 ? -1.290 -6.816 13.844 1.00 76.50 93 ARG A C 1
ATOM 716 O O . ARG A 1 93 ? -0.440 -6.466 13.036 1.00 76.50 93 ARG A O 1
ATOM 723 N N . GLY A 1 94 ? -1.513 -6.155 14.979 1.00 83.44 94 GLY A N 1
ATOM 724 C CA . GLY A 1 94 ? -0.788 -4.932 15.316 1.00 83.44 94 GLY A CA 1
ATOM 725 C C . GLY A 1 94 ? 0.722 -5.143 15.411 1.00 83.44 94 GLY A C 1
ATOM 726 O O . GLY A 1 94 ? 1.480 -4.398 14.799 1.00 83.44 94 GLY A O 1
ATOM 727 N N . TRP A 1 95 ? 1.164 -6.167 16.145 1.00 85.81 95 TRP A N 1
ATOM 728 C CA . TRP A 1 95 ? 2.592 -6.413 16.376 1.00 85.81 95 TRP A CA 1
ATOM 729 C C . TRP A 1 95 ? 3.365 -6.772 15.106 1.00 85.81 95 TRP A C 1
ATOM 731 O O . TRP A 1 95 ? 4.491 -6.308 14.942 1.00 85.81 95 TRP A O 1
ATOM 741 N N . ILE A 1 96 ? 2.761 -7.532 14.187 1.00 90.00 96 ILE A N 1
ATOM 742 C CA . ILE A 1 96 ? 3.389 -7.850 12.897 1.00 90.00 96 ILE A CA 1
ATOM 743 C C . ILE A 1 96 ? 3.605 -6.568 12.086 1.00 90.00 96 ILE A C 1
ATOM 745 O O . ILE A 1 96 ? 4.701 -6.350 11.575 1.00 90.00 96 ILE A O 1
ATOM 749 N N . HIS A 1 97 ? 2.611 -5.675 12.021 1.00 88.44 97 HIS A N 1
ATOM 750 C CA . HIS A 1 97 ? 2.772 -4.387 11.336 1.00 88.44 97 HIS A CA 1
ATOM 751 C C . HIS A 1 97 ? 3.772 -3.465 12.051 1.00 88.44 97 HIS A C 1
ATOM 753 O O . HIS A 1 97 ? 4.559 -2.786 11.392 1.00 88.44 97 HIS A O 1
ATOM 759 N N . ALA A 1 98 ? 3.801 -3.480 13.387 1.00 90.44 98 ALA A N 1
ATOM 760 C CA . ALA A 1 98 ? 4.758 -2.704 14.173 1.00 90.44 98 ALA A CA 1
ATOM 761 C C . ALA A 1 98 ? 6.205 -3.151 13.925 1.00 90.44 98 ALA A C 1
ATOM 763 O O . ALA A 1 98 ? 7.080 -2.299 13.812 1.00 90.44 98 ALA A O 1
ATOM 764 N N . ALA A 1 99 ? 6.448 -4.458 13.790 1.00 92.81 99 ALA A N 1
ATOM 765 C CA . ALA A 1 99 ? 7.755 -5.004 13.424 1.00 92.81 99 ALA A CA 1
ATOM 766 C C . ALA A 1 99 ? 8.097 -4.758 11.942 1.00 92.81 99 ALA A C 1
ATOM 768 O O . ALA A 1 99 ? 9.243 -4.465 11.610 1.00 92.81 99 ALA A O 1
ATOM 769 N N . ALA A 1 100 ? 7.106 -4.828 11.049 1.00 93.38 100 ALA A N 1
ATOM 770 C CA . ALA A 1 100 ? 7.294 -4.583 9.621 1.00 93.38 100 ALA A CA 1
ATOM 771 C C . ALA A 1 100 ? 7.616 -3.114 9.298 1.00 93.38 100 ALA A C 1
ATOM 773 O O . ALA A 1 100 ? 8.344 -2.853 8.349 1.00 93.38 100 ALA A O 1
ATOM 774 N N . SER A 1 101 ? 7.117 -2.153 10.081 1.00 94.12 101 SER A N 1
ATOM 775 C CA . SER A 1 101 ? 7.340 -0.719 9.849 1.00 94.12 101 SER A CA 1
ATOM 776 C C . SER A 1 101 ? 8.829 -0.299 9.832 1.00 94.12 101 SER A C 1
ATOM 778 O O . SER A 1 101 ? 9.266 0.272 8.830 1.00 94.12 101 SER A O 1
ATOM 780 N N . PRO A 1 102 ? 9.662 -0.609 10.850 1.00 95.62 102 PRO A N 1
ATOM 781 C CA . PRO A 1 102 ? 11.092 -0.295 10.807 1.00 95.62 102 PRO A CA 1
ATOM 782 C C . PRO A 1 102 ? 11.846 -1.103 9.743 1.00 95.62 102 PRO A C 1
ATOM 784 O O . PRO A 1 102 ? 12.788 -0.583 9.148 1.00 95.62 102 PRO A O 1
ATOM 787 N N . LEU A 1 103 ? 11.421 -2.339 9.453 1.00 95.81 103 LEU A N 1
ATOM 788 C CA . LEU A 1 103 ? 11.988 -3.121 8.349 1.00 95.81 103 LEU A CA 1
ATOM 789 C C . LEU A 1 103 ? 11.706 -2.450 7.001 1.00 95.81 103 LEU A C 1
ATOM 791 O O . LEU A 1 103 ? 12.618 -2.297 6.198 1.00 95.81 103 LEU A O 1
ATOM 795 N N . ALA A 1 104 ? 10.481 -1.971 6.778 1.00 95.50 104 ALA A N 1
ATOM 796 C CA . ALA A 1 104 ? 10.108 -1.235 5.575 1.00 95.50 104 ALA A CA 1
ATOM 797 C C . ALA A 1 104 ? 10.899 0.074 5.433 1.00 95.50 104 ALA A C 1
ATOM 799 O O . ALA A 1 104 ? 11.321 0.408 4.326 1.00 95.50 104 ALA A O 1
ATOM 800 N N . LEU A 1 105 ? 11.150 0.786 6.540 1.00 97.25 105 LEU A N 1
ATOM 801 C CA . LEU A 1 105 ? 12.021 1.964 6.545 1.00 97.25 105 LEU A CA 1
ATOM 802 C C . LEU A 1 105 ? 13.442 1.599 6.101 1.00 97.25 105 LEU A C 1
ATOM 804 O O . LEU A 1 105 ? 13.970 2.204 5.170 1.00 97.25 105 LEU A O 1
ATOM 808 N N . ALA A 1 106 ? 14.044 0.596 6.743 1.00 97.56 106 ALA A N 1
ATOM 809 C CA . ALA A 1 106 ? 15.407 0.165 6.452 1.00 97.56 106 ALA A CA 1
ATOM 810 C C . ALA A 1 106 ? 15.546 -0.330 5.003 1.00 97.56 106 ALA A C 1
ATOM 812 O O . ALA A 1 106 ? 16.433 0.122 4.280 1.00 97.56 106 ALA A O 1
ATOM 813 N N . SER A 1 107 ? 14.635 -1.194 4.544 1.00 95.44 107 SER A N 1
ATOM 814 C CA . SER A 1 107 ? 14.603 -1.674 3.160 1.00 95.44 107 SER A CA 1
ATOM 815 C C . SER A 1 107 ? 14.399 -0.536 2.159 1.00 95.44 107 SER A C 1
ATOM 817 O O . SER A 1 107 ? 15.050 -0.528 1.117 1.00 95.44 107 SER A O 1
ATOM 819 N N . GLY A 1 108 ? 13.547 0.445 2.472 1.00 96.62 108 GLY A N 1
ATOM 820 C CA . GLY A 1 108 ? 13.340 1.630 1.639 1.00 96.62 108 GLY A CA 1
ATOM 821 C C . GLY A 1 108 ? 14.603 2.481 1.502 1.00 96.62 108 GLY A C 1
ATOM 822 O O . GLY A 1 108 ? 14.967 2.851 0.388 1.00 96.62 108 GLY A O 1
ATOM 823 N N . ILE A 1 109 ? 15.315 2.725 2.607 1.00 97.75 109 ILE A N 1
ATOM 824 C CA . ILE A 1 109 ? 16.601 3.442 2.603 1.00 97.75 109 ILE A CA 1
ATOM 825 C C . ILE A 1 109 ? 17.625 2.694 1.745 1.00 97.75 109 ILE A C 1
ATOM 827 O O . ILE A 1 109 ? 18.228 3.298 0.858 1.00 97.75 109 ILE A O 1
ATOM 831 N N . VAL A 1 110 ? 17.780 1.381 1.954 1.00 97.88 110 VAL A N 1
ATOM 832 C CA . VAL A 1 110 ? 18.691 0.546 1.153 1.00 97.88 110 VAL A CA 1
ATOM 833 C C . VAL A 1 110 ? 18.347 0.648 -0.331 1.00 97.88 110 VAL A C 1
ATOM 835 O O . VAL A 1 110 ? 19.238 0.899 -1.143 1.00 97.88 110 VAL A O 1
ATOM 838 N N . LEU A 1 111 ? 17.064 0.529 -0.684 1.00 95.25 111 LEU A N 1
ATOM 839 C CA . LEU A 1 111 ? 16.601 0.615 -2.066 1.00 95.25 111 LEU A CA 1
ATOM 840 C C . LEU A 1 111 ? 16.940 1.976 -2.698 1.00 95.25 111 LEU A C 1
ATOM 842 O O . LEU A 1 111 ? 17.436 2.020 -3.819 1.00 95.25 111 LEU A O 1
ATOM 846 N N . ILE A 1 112 ? 16.745 3.083 -1.973 1.00 97.62 112 ILE A N 1
ATOM 847 C CA . ILE A 1 112 ? 17.101 4.436 -2.436 1.00 97.62 112 ILE A CA 1
ATOM 848 C C . ILE A 1 112 ? 18.619 4.582 -2.633 1.00 97.62 112 ILE A C 1
ATOM 850 O O . ILE A 1 112 ? 19.057 5.210 -3.601 1.00 97.62 112 ILE A O 1
ATOM 854 N N . CYS A 1 113 ? 19.429 4.013 -1.737 1.00 97.56 113 CYS A N 1
ATOM 855 C CA . CYS A 1 113 ? 20.888 4.079 -1.818 1.00 97.56 113 CYS A CA 1
ATOM 856 C C . CYS A 1 113 ? 21.441 3.348 -3.049 1.00 97.56 113 CYS A C 1
ATOM 858 O O . CYS A 1 113 ? 22.335 3.880 -3.707 1.00 97.56 113 CYS A O 1
ATOM 860 N N . ILE A 1 114 ? 20.896 2.173 -3.381 1.00 96.44 114 ILE A N 1
ATOM 861 C CA . ILE A 1 114 ? 21.358 1.362 -4.522 1.00 96.44 114 ILE A CA 1
ATOM 862 C C . ILE A 1 114 ? 20.719 1.765 -5.860 1.00 96.44 114 ILE A C 1
ATOM 864 O O . ILE A 1 114 ? 21.192 1.346 -6.914 1.00 96.44 114 ILE A O 1
ATOM 868 N N . ALA A 1 115 ? 19.643 2.558 -5.844 1.00 95.06 115 ALA A N 1
ATOM 869 C CA . ALA A 1 115 ? 18.898 2.912 -7.046 1.00 95.06 115 ALA A CA 1
ATOM 870 C C . ALA A 1 115 ? 19.729 3.790 -8.016 1.00 95.06 115 ALA A C 1
ATOM 872 O O . ALA A 1 115 ? 20.192 4.876 -7.634 1.00 95.06 115 ALA A O 1
ATOM 873 N N . PRO A 1 116 ? 19.893 3.376 -9.291 1.00 90.75 116 PRO A N 1
ATOM 874 C CA . PRO A 1 116 ? 20.717 4.095 -10.256 1.00 90.75 116 PRO A CA 1
ATOM 875 C C . PRO A 1 116 ? 19.963 5.287 -10.863 1.00 90.75 116 PRO A C 1
ATOM 877 O O . PRO A 1 116 ? 19.141 5.147 -11.765 1.00 90.75 116 PRO A O 1
ATOM 880 N N . GLY A 1 117 ? 20.276 6.492 -10.385 1.00 94.88 117 GLY A N 1
ATOM 881 C CA . GLY A 1 117 ? 19.778 7.749 -10.949 1.00 94.88 117 GLY A CA 1
ATOM 882 C C . GLY A 1 117 ? 18.588 8.365 -10.210 1.00 94.88 117 GLY A C 1
ATOM 883 O O . GLY A 1 117 ? 17.893 7.736 -9.416 1.00 94.88 117 GLY A O 1
ATOM 884 N N . VAL A 1 118 ? 18.360 9.654 -10.465 1.00 95.44 118 VAL A N 1
ATOM 885 C CA . VAL A 1 118 ? 17.437 10.487 -9.673 1.00 95.44 118 VAL A CA 1
ATOM 886 C C . VAL A 1 118 ? 15.977 10.040 -9.811 1.00 95.44 118 VAL A C 1
ATOM 888 O O . VAL A 1 118 ? 15.255 10.000 -8.818 1.00 95.44 118 VAL A O 1
ATOM 891 N N . GLY A 1 119 ? 15.541 9.656 -11.015 1.00 95.06 119 GLY A N 1
ATOM 892 C CA . GLY A 1 119 ? 14.147 9.266 -11.264 1.00 95.06 119 GLY A CA 1
ATOM 893 C C . GLY A 1 119 ? 13.716 8.028 -10.473 1.00 95.06 119 GLY A C 1
ATOM 894 O O . GLY A 1 119 ? 12.699 8.056 -9.783 1.00 95.06 119 GLY A O 1
ATOM 895 N N . ILE A 1 120 ? 14.516 6.959 -10.516 1.00 95.50 120 ILE A N 1
ATOM 896 C CA . ILE A 1 120 ? 14.221 5.729 -9.771 1.00 95.50 120 ILE A CA 1
ATOM 897 C C . ILE A 1 120 ? 14.412 5.916 -8.259 1.00 95.50 120 ILE A C 1
ATOM 899 O O . ILE A 1 120 ? 13.659 5.330 -7.488 1.00 95.50 120 ILE A O 1
ATOM 903 N N . LYS A 1 121 ? 15.322 6.794 -7.807 1.00 97.62 121 LYS A N 1
ATOM 904 C CA . LYS A 1 121 ? 15.431 7.162 -6.383 1.00 97.62 121 LYS A CA 1
ATOM 905 C C . LYS A 1 121 ? 14.130 7.754 -5.852 1.00 97.62 121 LYS A C 1
ATOM 907 O O . LYS A 1 121 ? 13.630 7.293 -4.831 1.00 97.62 121 LYS A O 1
ATOM 912 N N . TRP A 1 122 ? 13.537 8.708 -6.572 1.00 98.06 122 TRP A N 1
ATOM 913 C CA . TRP A 1 122 ? 12.225 9.251 -6.208 1.00 98.06 122 TRP A CA 1
ATOM 914 C C . TRP A 1 122 ? 11.124 8.193 -6.248 1.00 98.06 122 TRP A C 1
ATOM 916 O O . TRP A 1 122 ? 10.282 8.156 -5.355 1.00 98.06 122 TRP A O 1
ATOM 926 N N . ALA A 1 123 ? 11.161 7.283 -7.222 1.00 97.12 123 ALA A N 1
ATOM 927 C CA . ALA A 1 123 ? 10.230 6.161 -7.269 1.00 97.12 123 ALA A CA 1
ATOM 928 C C . ALA A 1 123 ? 10.341 5.255 -6.025 1.00 97.12 123 ALA A C 1
ATOM 930 O O . ALA A 1 123 ? 9.327 4.838 -5.463 1.00 97.12 123 ALA A O 1
ATOM 931 N N . CYS A 1 124 ? 11.562 5.010 -5.545 1.00 97.75 124 CYS A N 1
ATOM 932 C CA . CYS A 1 124 ? 11.818 4.256 -4.317 1.00 97.75 124 CYS A CA 1
ATOM 933 C C . CYS A 1 124 ? 11.370 5.020 -3.062 1.00 97.75 124 CYS A C 1
ATOM 935 O O . CYS A 1 124 ? 10.820 4.406 -2.150 1.00 97.75 124 CYS A O 1
ATOM 937 N N . VAL A 1 125 ? 11.525 6.351 -3.026 1.00 98.19 125 VAL A N 1
ATOM 938 C CA . VAL A 1 125 ? 10.974 7.202 -1.952 1.00 98.19 125 VAL A CA 1
ATOM 939 C C . VAL A 1 125 ? 9.454 7.067 -1.883 1.00 98.19 125 VAL A C 1
ATOM 941 O O . VAL A 1 125 ? 8.914 6.862 -0.798 1.00 98.19 125 VAL A O 1
ATOM 944 N N . VAL A 1 126 ? 8.761 7.121 -3.024 1.00 98.25 126 VAL A N 1
ATOM 945 C CA . VAL A 1 126 ? 7.301 6.938 -3.078 1.00 98.25 126 VAL A CA 1
ATOM 946 C C . VAL A 1 126 ? 6.906 5.573 -2.511 1.00 98.25 126 VAL A C 1
ATOM 948 O O . VAL A 1 126 ? 6.025 5.501 -1.653 1.00 98.25 126 VAL A O 1
ATOM 951 N N . PHE A 1 127 ? 7.585 4.500 -2.924 1.00 97.88 127 PHE A N 1
ATOM 952 C CA . PHE A 1 127 ? 7.333 3.158 -2.397 1.00 97.88 127 PHE A CA 1
ATOM 953 C C . PHE A 1 127 ? 7.583 3.055 -0.884 1.00 97.88 127 PHE A C 1
ATOM 955 O O . PHE A 1 127 ? 6.750 2.504 -0.157 1.00 97.88 127 PHE A O 1
ATOM 962 N N . MET A 1 128 ? 8.687 3.628 -0.394 1.00 98.06 128 MET A N 1
ATOM 963 C CA . MET A 1 128 ? 9.014 3.674 1.033 1.00 98.06 128 MET A CA 1
ATOM 964 C C . MET A 1 128 ? 7.923 4.404 1.822 1.00 98.06 128 MET A C 1
ATOM 966 O O . MET A 1 128 ? 7.417 3.863 2.801 1.00 98.06 128 MET A O 1
ATOM 970 N N . LEU A 1 129 ? 7.504 5.593 1.382 1.00 98.19 129 LEU A N 1
ATOM 971 C CA . LEU A 1 129 ? 6.462 6.371 2.059 1.00 98.19 129 LEU A CA 1
ATOM 972 C C . LEU A 1 129 ? 5.117 5.635 2.086 1.00 98.19 129 LEU A C 1
ATOM 974 O O . LEU A 1 129 ? 4.469 5.604 3.130 1.00 98.19 129 LEU A O 1
ATOM 978 N N . CYS A 1 130 ? 4.717 4.995 0.983 1.00 97.56 130 CYS A N 1
ATOM 979 C CA . CYS A 1 130 ? 3.490 4.193 0.946 1.00 97.56 130 CYS A CA 1
ATOM 980 C C . CYS A 1 130 ? 3.572 2.987 1.898 1.00 97.56 130 CYS A C 1
ATOM 982 O O . CYS A 1 130 ? 2.601 2.672 2.586 1.00 97.56 130 CYS A O 1
ATOM 984 N N . SER A 1 131 ? 4.740 2.341 1.980 1.00 96.81 131 SER A N 1
ATOM 985 C CA . SER A 1 131 ? 4.983 1.220 2.897 1.00 96.81 131 SER A CA 1
ATOM 986 C C . SER A 1 131 ? 4.912 1.661 4.357 1.00 96.81 131 SER A C 1
ATOM 988 O O . SER A 1 131 ? 4.235 1.022 5.161 1.00 96.81 131 SER A O 1
ATOM 990 N N . LEU A 1 132 ? 5.548 2.783 4.700 1.00 96.94 132 LEU A N 1
ATOM 991 C CA . LEU A 1 132 ? 5.497 3.357 6.046 1.00 96.94 132 LEU A CA 1
ATOM 992 C C . LEU A 1 132 ? 4.088 3.803 6.422 1.00 96.94 132 LEU A C 1
ATOM 994 O O . LEU A 1 132 ? 3.661 3.568 7.550 1.00 96.94 132 LEU A O 1
ATOM 998 N N . ALA A 1 133 ? 3.348 4.392 5.482 1.00 95.25 133 ALA A N 1
ATOM 999 C CA . A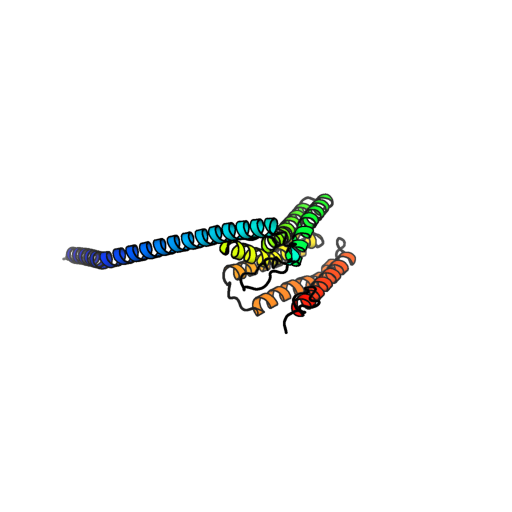LA A 1 133 ? 1.951 4.735 5.694 1.00 95.25 133 ALA A CA 1
ATOM 1000 C C . ALA A 1 133 ? 1.132 3.480 6.015 1.00 95.25 133 ALA A C 1
ATOM 1002 O O . ALA A 1 133 ? 0.410 3.483 7.010 1.00 95.25 133 ALA A O 1
ATOM 1003 N N . LEU A 1 134 ? 1.273 2.397 5.239 1.00 93.94 134 LEU A N 1
ATOM 1004 C CA . LEU A 1 134 ? 0.571 1.137 5.495 1.00 93.94 134 LEU A CA 1
ATOM 1005 C C . LEU A 1 134 ? 0.964 0.534 6.850 1.00 93.94 134 LEU A C 1
ATOM 1007 O O . LEU A 1 134 ? 0.117 0.421 7.734 1.00 93.94 134 LEU A O 1
ATOM 1011 N N . PHE A 1 135 ? 2.230 0.153 7.029 1.00 93.19 135 PHE A N 1
ATOM 1012 C CA . PHE A 1 135 ? 2.669 -0.569 8.226 1.00 93.19 135 PHE A CA 1
ATOM 1013 C C . PHE A 1 135 ? 2.574 0.293 9.489 1.00 93.19 135 PHE A C 1
ATOM 1015 O O . PHE A 1 135 ? 2.113 -0.185 10.525 1.00 93.19 135 PHE A O 1
ATOM 1022 N N . GLY A 1 136 ? 2.940 1.572 9.398 1.00 93.00 136 GLY A N 1
ATOM 1023 C CA . GLY A 1 136 ? 2.877 2.525 10.502 1.00 93.00 136 GLY A CA 1
ATOM 1024 C C . GLY A 1 136 ? 1.448 2.817 10.952 1.00 93.00 136 GLY A C 1
ATOM 1025 O O . GLY A 1 136 ? 1.147 2.659 12.138 1.00 93.00 136 GLY A O 1
ATOM 1026 N N . ASN A 1 137 ? 0.543 3.177 10.032 1.00 91.50 137 ASN A N 1
ATOM 1027 C CA . ASN A 1 137 ? -0.851 3.443 10.409 1.00 91.50 137 ASN A CA 1
ATOM 1028 C C . ASN A 1 137 ? -1.543 2.174 10.907 1.00 91.50 137 ASN A C 1
ATOM 1030 O O . ASN A 1 137 ? -2.314 2.249 11.863 1.00 91.50 137 ASN A O 1
ATOM 1034 N N . SER A 1 138 ? -1.249 1.014 10.311 1.00 89.56 138 SER A N 1
ATOM 1035 C CA . SER A 1 138 ? -1.848 -0.251 10.738 1.00 89.56 138 SER A CA 1
ATOM 1036 C C . SER A 1 138 ? -1.403 -0.658 12.141 1.00 89.56 138 SER A C 1
ATOM 1038 O O . SER A 1 138 ? -2.227 -1.027 12.986 1.00 89.56 138 SER A O 1
ATOM 1040 N N . ALA A 1 139 ? -0.110 -0.499 12.442 1.00 88.94 139 ALA A N 1
ATOM 1041 C CA . ALA A 1 139 ? 0.411 -0.672 13.792 1.00 88.94 139 ALA A CA 1
ATOM 1042 C C . ALA A 1 139 ? -0.278 0.292 14.771 1.00 88.94 139 ALA A C 1
ATOM 1044 O O . ALA A 1 139 ? -0.800 -0.136 15.801 1.00 88.94 139 ALA A O 1
ATOM 1045 N N . LEU A 1 140 ? -0.361 1.580 14.428 1.00 88.19 140 LEU A N 1
ATOM 1046 C CA . LEU A 1 140 ? -0.991 2.590 15.279 1.00 88.19 140 LEU A CA 1
ATOM 1047 C C . LEU A 1 140 ? -2.473 2.276 15.549 1.00 88.19 140 LEU A C 1
ATOM 1049 O O . LEU A 1 140 ? -2.934 2.367 16.690 1.00 88.19 140 LEU A O 1
ATOM 1053 N N . TYR A 1 141 ? -3.210 1.857 14.520 1.00 85.56 141 TYR A N 1
ATOM 1054 C CA . TYR A 1 141 ? -4.623 1.485 14.597 1.00 85.56 141 TYR A CA 1
ATOM 1055 C C . TYR A 1 141 ? -4.867 0.269 15.502 1.00 85.56 141 TYR A C 1
ATOM 1057 O O . TYR A 1 141 ? -5.787 0.279 16.329 1.00 85.56 141 TYR A O 1
ATOM 1065 N N . HIS A 1 142 ? -4.045 -0.775 15.368 1.00 83.94 142 HIS A N 1
ATOM 1066 C CA . HIS A 1 142 ? -4.242 -2.032 16.090 1.00 83.94 142 HIS A CA 1
ATOM 1067 C C . HIS A 1 142 ? -3.627 -2.050 17.499 1.00 83.94 142 HIS A C 1
ATOM 1069 O O . HIS A 1 142 ? -4.183 -2.720 18.373 1.00 83.94 142 HIS A O 1
ATOM 1075 N N . LEU A 1 143 ? -2.530 -1.323 17.753 1.00 84.56 143 LEU A N 1
ATOM 1076 C CA . LEU A 1 143 ? -1.910 -1.253 19.086 1.00 84.56 143 LEU A CA 1
ATOM 1077 C C . LEU A 1 143 ? -2.518 -0.179 19.991 1.00 84.56 143 LEU A C 1
ATOM 1079 O O . LEU A 1 143 ? -2.471 -0.331 21.215 1.00 84.56 143 LEU A O 1
ATOM 1083 N N . GLY A 1 144 ? -3.052 0.907 19.434 1.00 80.00 144 GLY A N 1
ATOM 1084 C CA . GLY A 1 144 ? -3.545 2.023 20.237 1.00 80.00 144 GLY A CA 1
ATOM 1085 C C . GLY A 1 144 ? -4.937 1.802 20.835 1.00 80.00 144 GLY A C 1
ATOM 1086 O O . GLY A 1 144 ? -5.735 0.990 20.358 1.00 80.00 144 GLY A O 1
ATOM 1087 N N . ASP A 1 145 ? -5.217 2.515 21.926 1.00 81.31 145 ASP A N 1
ATOM 1088 C CA . ASP A 1 145 ? -6.546 2.615 22.541 1.00 81.31 145 ASP A CA 1
ATOM 1089 C C . ASP A 1 145 ? -7.046 4.053 22.341 1.00 81.31 145 ASP A C 1
ATOM 1091 O O . ASP A 1 145 ? -6.743 4.959 23.119 1.00 81.31 145 ASP A O 1
ATOM 1095 N N . TRP A 1 146 ? -7.696 4.285 21.200 1.00 84.00 146 TRP A N 1
ATOM 1096 C CA . TRP A 1 146 ? -8.065 5.617 20.724 1.00 84.00 146 TRP A CA 1
ATOM 1097 C C . TRP A 1 146 ? -9.540 5.921 20.970 1.00 84.00 146 TRP A C 1
ATOM 1099 O O . TRP A 1 146 ? -10.369 5.021 21.076 1.00 84.00 146 TRP A O 1
ATOM 1109 N N . SER A 1 147 ? -9.896 7.209 20.968 1.00 83.62 147 SER A N 1
ATOM 1110 C CA . SER A 1 147 ? -11.306 7.613 20.996 1.00 83.62 147 SER A CA 1
ATOM 1111 C C . SER A 1 147 ? -12.074 7.048 19.784 1.00 83.62 147 SER A C 1
ATOM 1113 O O . SER A 1 147 ? -11.461 6.773 18.743 1.00 83.62 147 SER A O 1
ATOM 1115 N N . PRO A 1 148 ? -13.412 6.905 19.856 1.00 79.50 148 PRO A N 1
ATOM 1116 C CA . PRO A 1 148 ? -14.209 6.357 18.753 1.00 79.50 148 PRO A CA 1
ATOM 1117 C C . PRO A 1 148 ? -13.985 7.082 17.418 1.00 79.50 148 PRO A C 1
ATOM 1119 O O . PRO A 1 148 ? -13.845 6.445 16.377 1.00 79.50 148 PRO A O 1
ATOM 1122 N N . ARG A 1 149 ? -13.861 8.417 17.458 1.00 81.25 149 ARG A N 1
ATOM 1123 C CA . ARG A 1 149 ? -13.593 9.246 16.272 1.00 81.25 149 ARG A CA 1
ATOM 1124 C C . ARG A 1 149 ? -12.235 8.935 15.644 1.00 81.25 149 ARG A C 1
ATOM 1126 O O . ARG A 1 149 ? -12.146 8.753 14.436 1.00 81.25 149 ARG A O 1
ATOM 1133 N N . VAL A 1 150 ? -11.183 8.855 16.461 1.00 84.81 150 VAL A N 1
ATOM 1134 C CA . VAL A 1 150 ? -9.824 8.557 15.980 1.00 84.81 150 VAL A CA 1
ATOM 1135 C C . VAL A 1 150 ? -9.743 7.125 15.452 1.00 84.81 150 VAL A C 1
ATOM 1137 O O . VAL A 1 150 ? -9.136 6.894 14.411 1.00 84.81 150 VAL A O 1
ATOM 1140 N N . THR A 1 151 ? -10.411 6.178 16.114 1.00 82.56 151 THR A N 1
ATOM 1141 C CA . THR A 1 151 ? -10.506 4.788 15.648 1.00 82.56 151 THR A CA 1
ATOM 1142 C C . THR A 1 151 ? -11.150 4.701 14.263 1.00 82.56 151 THR A C 1
ATOM 1144 O O . THR A 1 151 ? -10.641 3.970 13.416 1.00 82.56 151 THR A O 1
ATOM 1147 N N . ASP A 1 152 ? -12.223 5.455 13.996 1.00 82.06 152 ASP A N 1
ATOM 1148 C CA . ASP A 1 152 ? -12.864 5.450 12.673 1.00 82.06 152 ASP A CA 1
ATOM 1149 C C . ASP A 1 152 ? -11.959 6.039 11.580 1.00 82.06 152 ASP A C 1
ATOM 1151 O O . ASP A 1 152 ? -11.844 5.465 10.497 1.00 82.06 152 ASP A O 1
ATOM 1155 N N . ILE A 1 153 ? -11.260 7.141 11.874 1.00 85.81 153 ILE A N 1
ATOM 1156 C CA . ILE A 1 153 ? -10.306 7.755 10.936 1.00 85.81 153 ILE A CA 1
ATOM 1157 C C . ILE A 1 153 ? -9.158 6.789 10.629 1.00 85.81 153 ILE A C 1
ATOM 1159 O O . ILE A 1 153 ? -8.881 6.517 9.461 1.00 85.81 153 ILE A O 1
ATOM 1163 N N . LEU A 1 154 ? -8.520 6.227 11.659 1.00 86.81 154 LEU A N 1
ATOM 1164 C CA . LEU A 1 154 ? -7.417 5.280 11.487 1.00 86.81 154 LEU A CA 1
ATOM 1165 C C . LEU A 1 154 ? -7.856 4.027 10.725 1.00 86.81 154 LEU A C 1
ATOM 1167 O O . LEU A 1 154 ? -7.112 3.546 9.877 1.00 86.81 154 LEU A O 1
ATOM 1171 N N . ARG A 1 155 ? -9.083 3.543 10.950 1.00 83.69 155 ARG A N 1
ATOM 1172 C CA . ARG A 1 155 ? -9.658 2.424 10.193 1.00 83.69 155 ARG A CA 1
ATOM 1173 C C . ARG A 1 155 ? -9.776 2.738 8.703 1.00 83.69 155 ARG A C 1
ATOM 1175 O O . ARG A 1 155 ? -9.443 1.887 7.880 1.00 83.69 155 ARG A O 1
ATOM 1182 N N . ARG A 1 156 ? -10.256 3.933 8.346 1.00 84.25 156 ARG A N 1
ATOM 1183 C CA . ARG A 1 156 ? -10.380 4.366 6.941 1.00 84.25 156 ARG A CA 1
ATOM 1184 C C . ARG A 1 156 ? -9.016 4.491 6.277 1.00 84.25 156 ARG A C 1
ATOM 1186 O O . ARG A 1 156 ? -8.851 4.022 5.156 1.00 84.25 156 ARG A O 1
ATOM 1193 N N . LEU A 1 157 ? -8.047 5.075 6.985 1.00 86.69 157 LEU A N 1
ATOM 1194 C CA . LEU A 1 157 ? -6.668 5.177 6.511 1.00 86.69 157 LEU A CA 1
ATOM 1195 C C . LEU A 1 157 ? -6.039 3.790 6.311 1.00 86.69 157 LEU A C 1
ATOM 1197 O O . LEU A 1 157 ? -5.430 3.559 5.274 1.00 86.69 157 LEU A O 1
ATOM 1201 N N . ASP A 1 158 ? -6.240 2.849 7.238 1.00 86.31 158 ASP A N 1
ATOM 1202 C CA . ASP A 1 158 ? -5.747 1.467 7.123 1.00 86.31 158 ASP A CA 1
ATOM 1203 C C . ASP A 1 158 ? -6.310 0.752 5.879 1.00 86.31 158 ASP A C 1
ATOM 1205 O O . ASP A 1 158 ? -5.562 0.106 5.148 1.00 86.31 158 ASP A O 1
ATOM 1209 N N . HIS A 1 159 ? -7.599 0.944 5.569 1.00 82.94 159 HIS A N 1
ATOM 1210 C CA . HIS A 1 159 ? -8.211 0.387 4.354 1.00 82.94 159 HIS A CA 1
ATOM 1211 C C . HIS A 1 159 ? -7.685 1.059 3.078 1.00 82.94 159 HIS A C 1
ATOM 1213 O O . HIS A 1 159 ? -7.362 0.375 2.106 1.00 82.94 159 HIS A O 1
ATOM 1219 N N . ALA A 1 160 ? -7.561 2.389 3.078 1.00 86.75 160 ALA A N 1
ATOM 1220 C CA . ALA A 1 160 ? -7.061 3.141 1.928 1.00 86.75 160 ALA A CA 1
ATOM 1221 C C . ALA A 1 160 ? -5.591 2.816 1.612 1.00 86.75 160 ALA A C 1
ATOM 1223 O O . ALA A 1 160 ? -5.201 2.731 0.444 1.00 86.75 160 ALA A O 1
ATOM 1224 N N . ASN A 1 161 ? -4.783 2.581 2.648 1.00 91.00 161 ASN A N 1
ATOM 1225 C CA . ASN A 1 161 ? -3.351 2.346 2.517 1.00 91.00 161 ASN A CA 1
ATOM 1226 C C . ASN A 1 161 ? -3.004 1.101 1.689 1.00 91.00 161 ASN A C 1
ATOM 1228 O O . ASN A 1 161 ? -1.929 1.068 1.095 1.00 91.00 161 ASN A O 1
ATOM 1232 N N . ILE A 1 162 ? -3.887 0.099 1.605 1.00 89.00 162 ILE A N 1
ATOM 1233 C CA . ILE A 1 162 ? -3.655 -1.078 0.753 1.00 89.00 162 ILE A CA 1
ATOM 1234 C C . ILE A 1 162 ? -3.576 -0.654 -0.720 1.00 89.00 162 ILE A C 1
ATOM 1236 O O . ILE A 1 162 ? -2.630 -1.017 -1.416 1.00 89.00 162 ILE A O 1
ATOM 1240 N N . PHE A 1 163 ? -4.520 0.166 -1.189 1.00 88.94 163 PHE A N 1
ATOM 1241 C CA . PHE A 1 163 ? -4.527 0.666 -2.571 1.00 88.94 163 PHE A CA 1
ATOM 1242 C C . PHE A 1 163 ? -3.357 1.615 -2.842 1.00 88.94 163 PHE A C 1
ATOM 1244 O O . PHE A 1 163 ? -2.777 1.605 -3.932 1.00 88.94 163 PHE A O 1
ATOM 1251 N N . LEU A 1 164 ? -2.983 2.408 -1.835 1.00 93.12 164 LEU A N 1
ATOM 1252 C CA . LEU A 1 164 ? -1.828 3.295 -1.912 1.00 93.12 164 LEU A CA 1
ATOM 1253 C C . LEU A 1 164 ? -0.515 2.508 -2.020 1.00 93.12 164 LEU A C 1
ATOM 1255 O O . LEU A 1 164 ? 0.318 2.831 -2.863 1.00 93.12 164 LEU A O 1
ATOM 1259 N N . LEU A 1 165 ? -0.342 1.442 -1.230 1.00 93.75 165 LEU A N 1
ATOM 1260 C CA . LEU A 1 165 ? 0.839 0.582 -1.305 1.00 93.75 165 LEU A CA 1
ATOM 1261 C C . LEU A 1 165 ? 0.940 -0.145 -2.647 1.00 93.75 165 LEU A C 1
ATOM 1263 O O . LEU A 1 165 ? 2.043 -0.266 -3.179 1.00 93.75 165 LEU A O 1
ATOM 1267 N N . ILE A 1 166 ? -0.182 -0.590 -3.221 1.00 90.69 166 ILE A N 1
ATOM 1268 C CA . ILE A 1 166 ? -0.191 -1.182 -4.566 1.00 90.69 166 ILE A CA 1
ATOM 1269 C C . ILE A 1 166 ? 0.393 -0.178 -5.571 1.00 90.69 166 ILE A C 1
ATOM 1271 O O . ILE A 1 166 ? 1.403 -0.479 -6.206 1.00 90.69 166 ILE A O 1
ATOM 1275 N N . ALA A 1 167 ? -0.152 1.041 -5.656 1.00 94.19 167 ALA A N 1
ATOM 1276 C CA . ALA A 1 167 ? 0.374 2.079 -6.553 1.00 94.19 167 ALA A CA 1
ATOM 1277 C C . ALA A 1 167 ? 1.842 2.441 -6.254 1.00 94.19 167 ALA A C 1
ATOM 1279 O O . ALA A 1 167 ? 2.666 2.560 -7.168 1.00 94.19 167 ALA A O 1
ATOM 1280 N N . GLY A 1 168 ? 2.197 2.544 -4.971 1.00 95.75 168 GLY A N 1
ATOM 1281 C CA . GLY A 1 168 ? 3.568 2.760 -4.519 1.00 95.75 168 GLY A CA 1
ATOM 1282 C C . GLY A 1 168 ? 4.527 1.668 -4.997 1.00 95.75 168 GLY A C 1
ATOM 1283 O O . GLY A 1 168 ? 5.630 1.991 -5.419 1.00 95.75 168 GLY A O 1
ATOM 1284 N N . THR A 1 169 ? 4.100 0.402 -5.009 1.00 92.88 169 THR A N 1
ATOM 1285 C CA . THR A 1 169 ? 4.899 -0.752 -5.467 1.00 92.88 169 THR A CA 1
ATOM 1286 C C . THR A 1 169 ? 5.152 -0.700 -6.971 1.00 92.88 169 THR A C 1
ATOM 1288 O O . THR A 1 169 ? 6.279 -0.904 -7.420 1.00 92.88 169 THR A O 1
ATOM 1291 N N . TYR A 1 170 ? 4.132 -0.360 -7.765 1.00 92.56 170 TYR A N 1
ATOM 1292 C CA . TYR A 1 170 ? 4.291 -0.203 -9.215 1.00 92.56 170 TYR A CA 1
ATOM 1293 C C . TYR A 1 170 ? 5.222 0.954 -9.587 1.00 92.56 170 TYR A C 1
ATOM 1295 O O . TYR A 1 170 ? 5.800 0.939 -10.672 1.00 92.56 170 TYR A O 1
ATOM 1303 N N . THR A 1 171 ? 5.401 1.939 -8.702 1.00 95.62 171 THR A N 1
ATOM 1304 C CA . THR A 1 171 ? 6.162 3.154 -9.009 1.00 95.62 171 THR A CA 1
ATOM 1305 C C . THR A 1 171 ? 7.634 2.877 -9.361 1.00 95.62 171 THR A C 1
ATOM 1307 O O . THR A 1 171 ? 8.040 3.247 -10.464 1.00 95.62 171 THR A O 1
ATOM 1310 N N . PRO A 1 172 ? 8.443 2.201 -8.520 1.00 94.50 172 PRO A N 1
ATOM 1311 C CA . PRO A 1 172 ? 9.801 1.797 -8.887 1.00 94.50 172 PRO A CA 1
ATOM 1312 C C . PRO A 1 172 ? 9.831 0.612 -9.861 1.00 94.50 172 PRO A C 1
ATOM 1314 O O . PRO A 1 172 ? 10.701 0.572 -10.726 1.00 94.50 172 PRO A O 1
ATOM 1317 N N . VAL A 1 173 ? 8.871 -0.319 -9.793 1.00 91.56 173 VAL A N 1
ATOM 1318 C CA . VAL A 1 173 ? 8.825 -1.490 -10.692 1.00 91.56 173 VAL A CA 1
ATOM 1319 C C . VAL A 1 173 ? 8.665 -1.067 -12.157 1.00 91.56 173 VAL A C 1
ATOM 1321 O O . VAL A 1 173 ? 9.324 -1.613 -13.038 1.00 91.56 173 VAL A O 1
ATOM 1324 N N . ALA A 1 174 ? 7.868 -0.033 -12.431 1.00 93.12 174 ALA A N 1
ATOM 1325 C CA . ALA A 1 174 ? 7.663 0.485 -13.780 1.00 93.12 174 ALA A CA 1
ATOM 1326 C C . ALA A 1 174 ? 8.942 1.069 -14.419 1.00 93.12 174 ALA A C 1
ATOM 1328 O O . ALA A 1 174 ? 9.012 1.173 -15.641 1.00 93.12 174 ALA A O 1
ATOM 1329 N N . PHE A 1 175 ? 9.972 1.425 -13.635 1.00 93.25 175 PHE A N 1
ATOM 1330 C CA . PHE A 1 175 ? 11.275 1.851 -14.175 1.00 93.25 175 PHE A CA 1
ATOM 1331 C C . PHE A 1 175 ? 12.072 0.716 -14.811 1.00 93.25 175 PHE A C 1
ATOM 1333 O O . PHE A 1 175 ? 13.024 0.995 -15.535 1.00 93.25 175 PHE A O 1
ATOM 1340 N N . ALA A 1 176 ? 11.668 -0.533 -14.590 1.00 91.00 176 ALA A N 1
ATOM 1341 C CA . ALA A 1 176 ? 12.249 -1.671 -15.274 1.00 91.00 176 ALA A CA 1
ATOM 1342 C C . ALA A 1 176 ? 11.686 -1.865 -16.693 1.00 91.00 176 ALA A C 1
ATOM 1344 O O . ALA A 1 176 ? 12.094 -2.798 -17.370 1.00 91.00 176 ALA A O 1
ATOM 1345 N N . LEU A 1 177 ? 10.753 -1.024 -17.151 1.00 91.81 177 LEU A N 1
ATOM 1346 C CA . LEU A 1 177 ? 10.232 -1.029 -18.519 1.00 91.81 177 LEU A CA 1
ATOM 1347 C C . LEU A 1 177 ? 10.630 0.251 -19.261 1.00 91.81 177 LEU A C 1
ATOM 1349 O O . LEU A 1 177 ? 11.085 1.231 -18.664 1.00 91.81 177 LEU A O 1
ATOM 1353 N N . ASP A 1 178 ? 10.429 0.249 -20.579 1.00 91.12 178 ASP A N 1
ATOM 1354 C CA . ASP A 1 178 ? 10.632 1.440 -21.396 1.00 91.12 178 ASP A CA 1
ATOM 1355 C C . ASP A 1 178 ? 9.715 2.608 -20.985 1.00 91.12 178 ASP A C 1
ATOM 1357 O O . ASP A 1 178 ? 8.756 2.480 -20.217 1.00 91.12 178 ASP A O 1
ATOM 1361 N N . GLY A 1 179 ? 10.015 3.794 -21.515 1.00 91.81 179 GLY A N 1
ATOM 1362 C CA . GLY A 1 179 ? 9.306 5.015 -21.145 1.00 91.81 179 GLY A CA 1
ATOM 1363 C C . GLY A 1 179 ? 7.806 4.998 -21.456 1.00 91.81 179 GLY A C 1
ATOM 1364 O O . GLY A 1 179 ? 7.056 5.677 -20.752 1.00 91.81 179 GLY A O 1
ATOM 1365 N N . PHE A 1 180 ? 7.358 4.260 -22.477 1.00 94.44 180 PHE A N 1
ATOM 1366 C CA . PHE A 1 180 ? 5.941 4.181 -22.827 1.00 94.44 180 PHE A CA 1
ATOM 1367 C C . PHE A 1 180 ? 5.192 3.318 -21.813 1.00 94.44 180 PHE A C 1
ATOM 1369 O O . PHE A 1 180 ? 4.282 3.823 -21.148 1.00 94.44 180 PHE A O 1
ATOM 1376 N N . TRP A 1 181 ? 5.622 2.069 -21.623 1.00 93.38 181 TRP A N 1
ATOM 1377 C CA . TRP A 1 181 ? 4.975 1.147 -20.687 1.00 93.38 181 TRP A CA 1
ATOM 1378 C C . TRP A 1 181 ? 5.062 1.635 -19.249 1.00 93.38 181 TRP A C 1
ATOM 1380 O O . TRP A 1 181 ? 4.084 1.531 -18.507 1.00 93.38 181 TRP A O 1
ATOM 1390 N N . ARG A 1 182 ? 6.180 2.270 -18.875 1.00 94.38 182 ARG A N 1
ATOM 1391 C CA . ARG A 1 182 ? 6.305 2.945 -17.583 1.00 94.38 182 ARG A CA 1
ATOM 1392 C C . ARG A 1 182 ? 5.183 3.957 -17.371 1.00 94.38 182 ARG A C 1
ATOM 1394 O O . ARG A 1 182 ? 4.518 3.919 -16.343 1.00 94.38 182 ARG A O 1
ATOM 1401 N N . ARG A 1 183 ? 4.939 4.851 -18.335 1.00 96.12 183 ARG A N 1
ATOM 1402 C CA . ARG A 1 183 ? 3.864 5.853 -18.223 1.00 96.12 183 ARG A CA 1
ATOM 1403 C C . ARG A 1 183 ? 2.483 5.208 -18.170 1.00 96.12 183 ARG A C 1
ATOM 1405 O O . ARG A 1 183 ? 1.681 5.623 -17.343 1.00 96.12 183 ARG A O 1
ATOM 1412 N N . VAL A 1 184 ? 2.224 4.200 -19.005 1.00 94.12 184 VAL A N 1
ATOM 1413 C CA . VAL A 1 184 ? 0.936 3.484 -19.030 1.00 94.12 184 VAL A CA 1
ATOM 1414 C C . VAL A 1 184 ? 0.625 2.869 -17.665 1.00 94.12 184 VAL A C 1
ATOM 1416 O O . VAL A 1 184 ? -0.458 3.102 -17.129 1.00 94.12 184 VAL A O 1
ATOM 1419 N N . ILE A 1 185 ? 1.584 2.151 -17.070 1.00 92.81 185 ILE A N 1
ATOM 1420 C CA . ILE A 1 185 ? 1.416 1.531 -15.749 1.00 92.81 185 ILE A CA 1
ATOM 1421 C C . ILE A 1 185 ? 1.199 2.596 -14.675 1.00 92.81 185 ILE A C 1
ATOM 1423 O O . ILE A 1 185 ? 0.258 2.481 -13.894 1.00 92.81 185 ILE A O 1
ATOM 1427 N N . LEU A 1 186 ? 2.039 3.637 -14.638 1.00 95.06 186 LEU A N 1
ATOM 1428 C CA . LEU A 1 186 ? 1.951 4.671 -13.606 1.00 95.06 186 LEU A CA 1
ATOM 1429 C C . LEU A 1 186 ? 0.633 5.441 -13.676 1.00 95.06 186 LEU A C 1
ATOM 1431 O O . LEU A 1 186 ? -0.020 5.606 -12.650 1.00 95.06 186 LEU A O 1
ATOM 1435 N N . VAL A 1 187 ? 0.219 5.883 -14.865 1.00 95.56 187 VAL A N 1
ATOM 1436 C CA . VAL A 1 187 ? -1.054 6.594 -15.034 1.00 95.56 187 VAL A CA 1
ATOM 1437 C C . VAL A 1 187 ? -2.214 5.669 -14.684 1.00 95.56 187 VAL A C 1
ATOM 1439 O O . VAL A 1 187 ? -3.038 6.030 -13.852 1.00 95.56 187 VAL A O 1
ATOM 1442 N N . GLY A 1 188 ? -2.246 4.454 -15.237 1.00 92.81 188 GLY A N 1
ATOM 1443 C CA . GLY A 1 188 ? -3.331 3.506 -14.988 1.00 92.81 188 GLY A CA 1
ATOM 1444 C C . GLY A 1 188 ? -3.496 3.173 -13.504 1.00 92.81 188 GLY A C 1
ATOM 1445 O O . GLY A 1 188 ? -4.600 3.282 -12.968 1.00 92.81 188 GLY A O 1
ATOM 1446 N N . ILE A 1 189 ? -2.401 2.823 -12.822 1.00 92.69 189 ILE A N 1
ATOM 1447 C CA . ILE A 1 189 ? -2.446 2.396 -11.420 1.00 92.69 189 ILE A CA 1
ATOM 1448 C C . ILE A 1 189 ? -2.803 3.550 -10.481 1.00 92.69 189 ILE A C 1
ATOM 1450 O O . ILE A 1 189 ? -3.646 3.379 -9.604 1.00 92.69 189 ILE A O 1
ATOM 1454 N N . TRP A 1 190 ? -2.217 4.736 -10.679 1.00 95.25 190 TRP A N 1
ATOM 1455 C CA . TRP A 1 190 ? -2.488 5.887 -9.820 1.00 95.25 190 TRP A CA 1
ATOM 1456 C C . TRP A 1 190 ? -3.890 6.440 -10.056 1.00 95.25 190 TRP A C 1
ATOM 1458 O O . TRP A 1 190 ? -4.579 6.746 -9.084 1.00 95.25 190 TRP A O 1
ATOM 1468 N N . SER A 1 191 ? -4.359 6.501 -11.307 1.00 93.88 191 SER A N 1
ATOM 1469 C CA . SER A 1 191 ? -5.745 6.871 -11.606 1.00 93.88 191 SER A CA 1
ATOM 1470 C C . SER A 1 191 ? -6.732 5.894 -10.966 1.00 93.88 191 SER A C 1
ATOM 1472 O O . SER A 1 191 ? -7.666 6.336 -10.297 1.00 93.88 191 SER A O 1
ATOM 1474 N N . ALA A 1 192 ? -6.502 4.582 -11.089 1.00 90.25 192 ALA A N 1
ATOM 1475 C CA . ALA A 1 192 ? -7.341 3.575 -10.442 1.00 90.25 192 ALA A CA 1
ATOM 1476 C C . ALA A 1 192 ? -7.338 3.724 -8.911 1.00 90.25 192 ALA A C 1
ATOM 1478 O O . ALA A 1 192 ? -8.403 3.742 -8.294 1.00 90.25 192 ALA A O 1
ATOM 1479 N N . THR A 1 193 ? -6.167 3.903 -8.292 1.00 91.75 193 THR A N 1
ATOM 1480 C CA . THR A 1 193 ? -6.048 4.102 -6.839 1.00 91.75 193 THR A CA 1
ATOM 1481 C C . THR A 1 193 ? -6.771 5.362 -6.372 1.00 91.75 193 THR A C 1
ATOM 1483 O O . THR A 1 193 ? -7.486 5.307 -5.374 1.00 91.75 193 THR A O 1
ATOM 1486 N N . ILE A 1 194 ? -6.653 6.479 -7.095 1.00 92.25 194 ILE A N 1
ATOM 1487 C CA . ILE A 1 194 ? -7.361 7.725 -6.765 1.00 92.25 194 ILE A CA 1
ATOM 1488 C C . ILE A 1 194 ? -8.876 7.522 -6.845 1.00 92.25 194 ILE A C 1
ATOM 1490 O O . ILE A 1 194 ? -9.588 7.904 -5.917 1.00 92.25 194 ILE A O 1
ATOM 1494 N N . VAL A 1 195 ? -9.371 6.884 -7.910 1.00 90.12 195 VAL A N 1
ATOM 1495 C CA . VAL A 1 195 ? -10.805 6.595 -8.087 1.00 90.12 195 VAL A CA 1
ATOM 1496 C C . VAL A 1 195 ? -11.331 5.720 -6.949 1.00 90.12 195 VAL A C 1
ATOM 1498 O O . VAL A 1 195 ? -12.356 6.034 -6.344 1.00 90.12 195 VAL A O 1
ATOM 1501 N N . VAL A 1 196 ? -10.611 4.655 -6.601 1.00 86.38 196 VAL A N 1
ATOM 1502 C CA . VAL A 1 196 ? -10.997 3.746 -5.512 1.00 86.38 196 VAL A CA 1
ATOM 1503 C C . VAL A 1 196 ? -10.971 4.450 -4.161 1.00 86.38 196 VAL A C 1
ATOM 1505 O O . VAL A 1 196 ? -11.882 4.260 -3.355 1.00 86.38 196 VAL A O 1
ATOM 1508 N N . MET A 1 197 ? -9.955 5.276 -3.911 1.00 86.12 197 MET A N 1
ATOM 1509 C CA . MET A 1 197 ? -9.836 6.040 -2.674 1.00 86.12 197 MET A CA 1
ATOM 1510 C C . MET A 1 197 ? -10.969 7.064 -2.553 1.00 86.12 197 MET A C 1
ATOM 1512 O O . MET A 1 197 ? -11.562 7.195 -1.484 1.00 86.12 197 MET A O 1
ATOM 1516 N N . PHE A 1 198 ? -11.339 7.720 -3.655 1.00 87.12 198 PHE A N 1
ATOM 1517 C CA . PHE A 1 198 ? -12.492 8.613 -3.704 1.00 87.12 198 PHE A CA 1
ATOM 1518 C C . PHE A 1 198 ? -13.801 7.872 -3.400 1.00 87.12 198 PHE A C 1
ATOM 1520 O O . PHE A 1 198 ? -14.556 8.305 -2.529 1.00 87.12 198 PHE A O 1
ATOM 1527 N N . ILE A 1 199 ? -14.035 6.715 -4.033 1.00 83.50 199 ILE A N 1
ATOM 1528 C CA . ILE A 1 199 ? -15.199 5.863 -3.740 1.00 83.50 199 ILE A CA 1
ATOM 1529 C C . ILE A 1 199 ? -15.220 5.462 -2.258 1.00 83.50 199 ILE A C 1
ATOM 1531 O O . ILE A 1 199 ? -16.265 5.559 -1.624 1.00 83.50 199 ILE A O 1
ATOM 1535 N N . HIS A 1 200 ? -14.082 5.067 -1.681 1.00 75.62 200 HIS A N 1
ATOM 1536 C CA . HIS A 1 200 ? -13.982 4.686 -0.265 1.00 75.62 200 HIS A CA 1
ATOM 1537 C C . HIS A 1 200 ? -14.345 5.825 0.694 1.00 75.62 200 HIS A C 1
ATOM 1539 O O . HIS A 1 200 ? -14.934 5.593 1.752 1.00 75.62 200 HIS A O 1
ATOM 1545 N N . VAL A 1 201 ? -13.958 7.055 0.353 1.00 74.25 201 VAL A N 1
ATOM 1546 C CA . VAL A 1 201 ? -14.212 8.231 1.191 1.00 74.25 201 VAL A CA 1
ATOM 1547 C C . VAL A 1 201 ? -15.669 8.680 1.075 1.00 74.25 201 VAL A C 1
ATOM 1549 O O . VAL A 1 201 ? -16.288 8.982 2.096 1.00 74.25 201 VAL A O 1
ATOM 1552 N N . VAL A 1 202 ? -16.225 8.696 -0.140 1.00 78.31 202 VAL A N 1
ATOM 1553 C CA . VAL A 1 202 ? -17.579 9.204 -0.413 1.00 78.31 202 VAL A CA 1
ATOM 1554 C C . VAL A 1 202 ? -18.659 8.157 -0.127 1.00 78.31 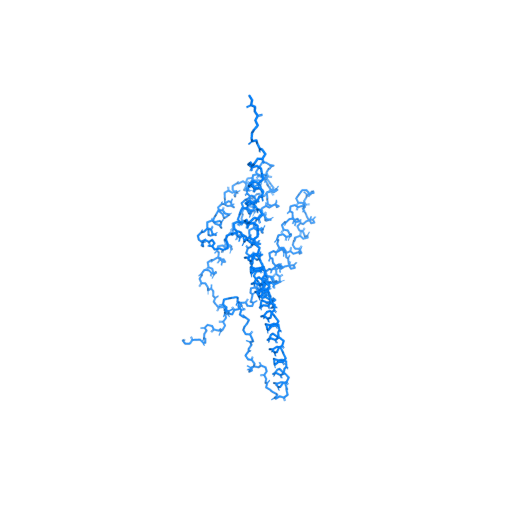202 VAL A C 1
ATOM 1556 O O . VAL A 1 202 ? -19.716 8.495 0.405 1.00 78.31 202 VAL A O 1
ATOM 1559 N N . TRP A 1 203 ? -18.408 6.882 -0.431 1.00 75.44 203 TRP A N 1
ATOM 1560 C CA . TRP A 1 203 ? -19.406 5.814 -0.378 1.00 75.44 203 TRP A CA 1
ATOM 1561 C C . TRP A 1 203 ? -19.064 4.744 0.663 1.00 75.44 203 TRP A C 1
ATOM 1563 O O . TRP A 1 203 ? -18.716 3.604 0.369 1.00 75.44 203 TRP A O 1
ATOM 1573 N N . ILE A 1 204 ? -19.233 5.114 1.929 1.00 68.06 204 ILE A N 1
ATOM 1574 C CA . ILE A 1 204 ? -18.930 4.262 3.093 1.00 68.06 204 ILE A CA 1
ATOM 1575 C C . ILE A 1 204 ? -19.756 2.964 3.093 1.00 68.06 204 ILE A C 1
ATOM 1577 O O . ILE A 1 204 ? -19.295 1.927 3.562 1.00 68.06 204 ILE A O 1
ATOM 1581 N N . SER A 1 205 ? -20.970 3.022 2.544 1.00 68.12 205 SER A N 1
ATOM 1582 C CA . SER A 1 205 ? -21.910 1.899 2.440 1.00 68.12 205 SER A CA 1
ATOM 1583 C C . SER A 1 205 ? -21.772 1.100 1.138 1.00 68.12 205 SER A C 1
ATOM 1585 O O . SER A 1 205 ? -22.700 0.371 0.788 1.00 68.12 205 SER A O 1
ATOM 1587 N N . ALA A 1 206 ? -20.675 1.258 0.387 1.00 70.19 206 ALA A N 1
ATOM 1588 C CA . ALA A 1 206 ? -20.522 0.574 -0.890 1.00 70.19 206 ALA A CA 1
ATOM 1589 C C . ALA A 1 206 ? -20.594 -0.958 -0.723 1.00 70.19 206 ALA A C 1
ATOM 1591 O O . ALA A 1 206 ? -20.091 -1.515 0.263 1.00 70.19 206 ALA A O 1
ATOM 1592 N N . PRO A 1 207 ? -21.232 -1.659 -1.676 1.00 76.56 207 PRO A N 1
ATOM 1593 C CA . PRO A 1 207 ? -21.459 -3.090 -1.569 1.00 76.56 207 PRO A CA 1
ATOM 1594 C C . PRO A 1 207 ? -20.141 -3.869 -1.654 1.00 76.56 207 PRO A C 1
ATOM 1596 O O . PRO A 1 207 ? -19.228 -3.510 -2.395 1.00 76.56 207 PRO A O 1
ATOM 1599 N N . ARG A 1 208 ? -20.052 -4.989 -0.922 1.00 76.19 208 ARG A N 1
ATOM 1600 C CA . ARG A 1 208 ? -18.810 -5.778 -0.784 1.00 76.19 208 ARG A CA 1
ATOM 1601 C C . ARG A 1 208 ? -18.217 -6.225 -2.128 1.00 76.19 208 ARG A C 1
ATOM 1603 O O . ARG A 1 208 ? -16.998 -6.253 -2.260 1.00 76.19 208 ARG A O 1
ATOM 1610 N N . TRP A 1 209 ? -19.064 -6.519 -3.121 1.00 77.94 209 TRP A N 1
ATOM 1611 C CA . TRP A 1 209 ? -18.631 -6.950 -4.456 1.00 77.94 209 TRP A CA 1
ATOM 1612 C C . TRP A 1 209 ? -17.793 -5.893 -5.186 1.00 77.94 209 TRP A C 1
ATOM 1614 O O . TRP A 1 209 ? -16.916 -6.254 -5.972 1.00 77.94 209 TRP A O 1
ATOM 1624 N N . LEU A 1 210 ? -18.011 -4.601 -4.908 1.00 78.00 210 LEU A N 1
ATOM 1625 C CA . LEU A 1 210 ? -17.254 -3.522 -5.539 1.00 78.00 210 LEU A CA 1
ATOM 1626 C C . LEU A 1 210 ? -15.780 -3.604 -5.137 1.00 78.00 210 LEU A C 1
ATOM 1628 O O . LEU A 1 210 ? -14.896 -3.557 -5.987 1.00 78.00 210 LEU A O 1
ATOM 1632 N N . TYR A 1 211 ? -15.517 -3.819 -3.848 1.00 75.19 211 TYR A N 1
ATOM 1633 C CA . TYR A 1 211 ? -14.158 -3.975 -3.337 1.00 75.19 211 TYR A CA 1
ATOM 1634 C C . TYR A 1 211 ? -13.485 -5.225 -3.894 1.00 75.19 211 TYR A C 1
ATOM 1636 O O . TYR A 1 211 ? -12.346 -5.150 -4.348 1.00 75.19 211 TYR A O 1
ATOM 1644 N N . THR A 1 212 ? -14.198 -6.352 -3.943 1.00 78.62 212 THR A N 1
ATOM 1645 C CA . THR A 1 212 ? -13.693 -7.579 -4.575 1.00 78.62 212 THR A CA 1
ATOM 1646 C C . THR A 1 212 ? -13.313 -7.342 -6.036 1.00 78.62 212 THR A C 1
ATOM 1648 O O . THR A 1 212 ? -12.230 -7.739 -6.454 1.00 78.62 212 THR A O 1
ATOM 1651 N N . THR A 1 213 ? -14.157 -6.639 -6.795 1.00 80.06 213 THR A N 1
ATOM 1652 C CA . THR A 1 213 ? -13.903 -6.321 -8.210 1.00 80.06 213 THR A CA 1
ATOM 1653 C C . THR A 1 213 ? -12.646 -5.476 -8.372 1.00 80.06 213 THR A C 1
ATOM 1655 O O . THR A 1 213 ? -11.799 -5.776 -9.210 1.00 80.06 213 THR A O 1
ATOM 1658 N N . VAL A 1 214 ? -12.479 -4.457 -7.528 1.00 79.56 214 VAL A N 1
ATOM 1659 C CA . VAL A 1 214 ? -11.277 -3.617 -7.520 1.00 79.56 214 VAL A CA 1
ATOM 1660 C C . VAL A 1 214 ? -10.020 -4.453 -7.258 1.00 79.56 214 VAL A C 1
ATOM 1662 O O . VAL A 1 214 ? -9.042 -4.319 -7.993 1.00 79.56 214 VAL A O 1
ATOM 1665 N N . TYR A 1 215 ? -10.040 -5.349 -6.264 1.00 79.31 215 TYR A N 1
ATOM 1666 C CA . TYR A 1 215 ? -8.901 -6.236 -5.993 1.00 79.31 215 TYR A CA 1
ATOM 1667 C C . TYR A 1 215 ? -8.572 -7.143 -7.183 1.00 79.31 215 TYR A C 1
ATOM 1669 O O . TYR A 1 215 ? -7.398 -7.306 -7.515 1.00 79.31 215 TYR A O 1
ATOM 1677 N N . VAL A 1 216 ? -9.590 -7.683 -7.859 1.00 80.94 216 VAL A N 1
ATOM 1678 C CA . VAL A 1 216 ? -9.400 -8.495 -9.069 1.00 80.94 216 VAL A CA 1
ATOM 1679 C C . VAL A 1 216 ? -8.764 -7.668 -10.185 1.00 80.94 216 VAL A C 1
ATOM 1681 O O . VAL A 1 216 ? -7.802 -8.131 -10.788 1.00 80.94 216 VAL A O 1
ATOM 1684 N N . ILE A 1 217 ? -9.226 -6.437 -10.427 1.00 82.62 217 ILE A N 1
ATOM 1685 C CA . ILE A 1 217 ? -8.653 -5.552 -11.456 1.00 82.62 217 ILE A CA 1
ATOM 1686 C C . ILE A 1 217 ? -7.164 -5.299 -11.192 1.00 82.62 217 ILE A C 1
ATOM 1688 O O . ILE A 1 217 ? -6.347 -5.463 -12.098 1.00 82.62 217 ILE A O 1
ATOM 1692 N N . PHE A 1 218 ? -6.790 -4.959 -9.955 1.00 82.31 218 PHE A N 1
ATOM 1693 C CA . PHE A 1 218 ? -5.384 -4.752 -9.591 1.00 82.31 218 PHE A CA 1
ATOM 1694 C C . PHE A 1 218 ? -4.542 -6.031 -9.720 1.00 82.31 218 PHE A C 1
ATOM 1696 O O . PHE A 1 218 ? -3.394 -5.965 -10.165 1.00 82.31 218 PHE A O 1
ATOM 1703 N N . GLY A 1 219 ? -5.107 -7.190 -9.366 1.00 80.38 219 GLY A N 1
ATOM 1704 C CA . GLY A 1 219 ? -4.448 -8.487 -9.520 1.00 80.38 219 GLY A CA 1
ATOM 1705 C C . GLY A 1 219 ? -4.216 -8.859 -10.987 1.00 80.38 219 GLY A C 1
ATOM 1706 O O . GLY A 1 219 ? -3.097 -9.199 -11.371 1.00 80.38 219 GLY A O 1
ATOM 1707 N N . VAL A 1 220 ? -5.246 -8.728 -11.827 1.00 82.94 220 VAL A N 1
ATOM 1708 C CA . VAL A 1 220 ? -5.171 -8.999 -13.272 1.00 82.94 220 VAL A CA 1
ATOM 1709 C C . VAL A 1 220 ? -4.200 -8.043 -13.958 1.00 82.94 220 VAL A C 1
ATOM 1711 O O . VAL A 1 220 ? -3.411 -8.485 -14.792 1.00 82.94 220 VAL A O 1
ATOM 1714 N N . ALA A 1 221 ? -4.193 -6.762 -13.575 1.00 80.50 221 ALA A N 1
ATOM 1715 C CA . ALA A 1 221 ? -3.231 -5.793 -14.092 1.00 80.50 221 ALA A CA 1
ATOM 1716 C C . ALA A 1 221 ? -1.783 -6.252 -13.855 1.00 80.50 221 ALA A C 1
ATOM 1718 O O . ALA A 1 221 ? -0.968 -6.188 -14.770 1.00 80.50 221 ALA A O 1
ATOM 1719 N N . GLY A 1 222 ? -1.471 -6.797 -12.674 1.00 80.19 222 GLY A N 1
ATOM 1720 C CA . GLY A 1 222 ? -0.135 -7.328 -12.382 1.00 80.19 222 GLY A CA 1
ATOM 1721 C C . GLY A 1 222 ? 0.267 -8.489 -13.286 1.00 80.19 222 GLY A C 1
ATOM 1722 O O . GLY A 1 222 ? 1.386 -8.514 -13.797 1.00 80.19 222 GLY A O 1
ATOM 1723 N N . VAL A 1 223 ? -0.664 -9.411 -13.546 1.00 85.12 223 VAL A N 1
ATOM 1724 C CA . VAL A 1 223 ? -0.438 -10.555 -14.443 1.00 85.12 223 VAL A CA 1
ATOM 1725 C C . VAL A 1 223 ? -0.248 -10.099 -15.892 1.00 85.12 223 VAL A C 1
ATOM 1727 O O . VAL A 1 223 ? 0.643 -10.597 -16.581 1.00 85.12 223 VAL A O 1
ATOM 1730 N N . ALA A 1 224 ? -1.034 -9.118 -16.344 1.00 85.81 224 ALA A N 1
ATOM 1731 C CA . ALA A 1 224 ? -1.000 -8.617 -17.718 1.00 85.81 224 ALA A CA 1
ATOM 1732 C C . ALA A 1 224 ? 0.382 -8.077 -18.131 1.00 85.81 224 ALA A C 1
ATOM 1734 O O . ALA A 1 224 ? 0.769 -8.189 -19.294 1.00 85.81 224 ALA A O 1
ATOM 1735 N N . PHE A 1 225 ? 1.155 -7.536 -17.184 1.00 87.00 225 PHE A N 1
ATOM 1736 C CA . PHE A 1 225 ? 2.475 -6.969 -17.465 1.00 87.00 225 PHE A CA 1
ATOM 1737 C C . PHE A 1 225 ? 3.639 -7.962 -17.314 1.00 87.00 225 PHE A C 1
ATOM 1739 O O . PHE A 1 225 ? 4.763 -7.617 -17.685 1.00 87.00 225 PHE A O 1
ATOM 1746 N N . LEU A 1 226 ? 3.417 -9.198 -16.840 1.00 90.00 226 LEU A N 1
ATOM 1747 C CA . LEU A 1 226 ? 4.507 -10.168 -16.614 1.00 90.00 226 LEU A CA 1
ATOM 1748 C C . LEU A 1 226 ? 5.329 -10.445 -17.879 1.00 90.00 226 LEU A C 1
ATOM 1750 O O . LEU A 1 226 ? 6.555 -10.514 -17.814 1.00 90.00 226 LEU A O 1
ATOM 1754 N N . GLY A 1 227 ? 4.675 -10.537 -19.041 1.00 89.50 227 GLY A N 1
ATOM 1755 C CA . GLY A 1 227 ? 5.360 -10.747 -20.319 1.00 89.50 227 GLY A CA 1
ATOM 1756 C C . GLY A 1 227 ? 6.292 -9.595 -20.716 1.00 89.50 227 GLY A C 1
ATOM 1757 O O . GLY A 1 227 ? 7.320 -9.835 -21.350 1.00 89.50 227 GLY A O 1
ATOM 1758 N N . LEU A 1 228 ? 5.972 -8.358 -20.315 1.00 91.12 228 LEU A N 1
ATOM 1759 C CA . LEU A 1 228 ? 6.835 -7.196 -20.548 1.00 91.12 228 LEU A CA 1
ATOM 1760 C C . LEU A 1 228 ? 8.069 -7.240 -19.645 1.00 91.12 228 LEU A C 1
ATOM 1762 O O . LEU A 1 228 ? 9.180 -7.020 -20.120 1.00 91.12 228 LEU A O 1
ATOM 1766 N N . PHE A 1 229 ? 7.892 -7.582 -18.366 1.00 92.00 229 PHE A N 1
ATOM 1767 C CA . PHE A 1 229 ? 9.015 -7.730 -17.436 1.00 92.00 229 PHE A CA 1
ATOM 1768 C C . PHE A 1 229 ? 9.942 -8.877 -17.834 1.00 92.00 229 PHE A C 1
ATOM 1770 O O . PHE A 1 229 ? 11.157 -8.720 -17.763 1.00 92.00 229 PHE A O 1
ATOM 1777 N N . TRP A 1 230 ? 9.389 -9.985 -18.336 1.00 93.50 230 TRP A N 1
ATOM 1778 C CA . TRP A 1 230 ? 10.181 -11.122 -18.809 1.00 93.50 230 TRP A CA 1
ATOM 1779 C C . TRP A 1 230 ? 11.160 -10.731 -19.919 1.00 93.50 230 TRP A C 1
ATOM 1781 O O . TRP A 1 230 ? 12.312 -11.158 -19.918 1.00 93.50 230 TRP A O 1
ATOM 1791 N N . LYS A 1 231 ? 10.692 -9.917 -20.872 1.00 91.25 231 LYS A N 1
ATOM 1792 C CA . LYS A 1 231 ? 11.474 -9.475 -22.035 1.00 91.25 231 LYS A CA 1
ATOM 1793 C C . LYS A 1 231 ? 12.345 -8.252 -21.748 1.00 91.25 231 LYS A C 1
ATOM 1795 O O . LYS A 1 231 ? 13.170 -7.898 -22.585 1.00 91.25 231 LYS A O 1
ATOM 1800 N N . SER A 1 232 ? 12.152 -7.587 -20.610 1.00 90.88 232 SER A N 1
ATOM 1801 C CA . SER A 1 232 ? 12.908 -6.384 -20.287 1.00 90.88 232 SER A CA 1
ATOM 1802 C C . SER A 1 232 ? 14.360 -6.721 -19.929 1.00 90.88 232 SER A C 1
ATOM 1804 O O . SER A 1 232 ? 14.577 -7.512 -19.006 1.00 90.88 232 SER A O 1
ATOM 1806 N N . PRO A 1 233 ? 15.354 -6.058 -20.552 1.00 85.00 233 PRO A N 1
ATOM 1807 C CA . PRO A 1 233 ? 16.764 -6.211 -20.190 1.00 85.00 233 PRO A CA 1
ATOM 1808 C C . PRO A 1 233 ? 17.076 -5.825 -18.738 1.00 85.00 233 PRO A C 1
ATOM 1810 O O . PRO A 1 233 ? 18.040 -6.320 -18.165 1.00 85.00 233 PRO A O 1
ATOM 1813 N N . SER A 1 234 ? 16.276 -4.936 -18.138 1.00 85.19 234 SER A N 1
ATOM 1814 C CA . SER A 1 234 ? 16.501 -4.429 -16.778 1.00 85.19 234 SER A CA 1
ATOM 1815 C C . SER A 1 234 ? 15.827 -5.265 -15.685 1.00 85.19 234 SER A C 1
ATOM 1817 O O . SER A 1 234 ? 16.180 -5.113 -14.520 1.00 85.19 234 SER A O 1
ATOM 1819 N N . ALA A 1 235 ? 14.853 -6.114 -16.033 1.00 85.75 235 ALA A N 1
ATOM 1820 C CA . ALA A 1 235 ? 14.113 -6.949 -15.080 1.00 85.75 235 ALA A CA 1
ATOM 1821 C C . ALA A 1 235 ? 14.432 -8.439 -15.259 1.00 85.75 235 ALA A C 1
ATOM 1823 O O . ALA A 1 235 ? 14.868 -9.113 -14.324 1.00 85.75 235 ALA A O 1
ATOM 1824 N N . GLY A 1 236 ? 14.207 -8.943 -16.474 1.00 90.00 236 GLY A N 1
ATOM 1825 C CA . GLY A 1 236 ? 14.365 -10.344 -16.833 1.00 90.00 236 GLY A CA 1
ATOM 1826 C C . GLY A 1 236 ? 13.459 -11.319 -16.057 1.00 90.00 236 GLY A C 1
ATOM 1827 O O . GLY A 1 236 ? 12.559 -10.922 -15.307 1.00 90.00 236 GLY A O 1
ATOM 1828 N N . PRO A 1 237 ? 13.709 -12.634 -16.207 1.00 92.31 237 PRO A N 1
ATOM 1829 C CA . PRO A 1 237 ? 12.911 -13.692 -15.578 1.00 92.31 237 PRO A CA 1
ATOM 1830 C C . PRO A 1 237 ? 12.894 -13.657 -14.045 1.00 92.31 237 PRO A C 1
ATOM 1832 O O . PRO A 1 237 ? 11.909 -14.064 -13.431 1.00 92.31 237 PRO A O 1
ATOM 1835 N N . ALA A 1 238 ? 13.963 -13.163 -13.413 1.00 90.12 238 ALA A N 1
ATOM 1836 C CA . ALA A 1 238 ? 14.077 -13.117 -11.956 1.00 90.12 238 ALA A CA 1
ATOM 1837 C C . ALA A 1 238 ? 12.970 -12.258 -11.322 1.00 90.12 238 ALA A C 1
ATOM 1839 O O . ALA A 1 238 ? 12.303 -12.698 -10.386 1.00 90.12 238 ALA A O 1
ATOM 1840 N N . VAL A 1 239 ? 12.716 -11.063 -11.870 1.00 89.00 239 VAL A N 1
ATOM 1841 C CA . VAL A 1 239 ? 11.638 -10.179 -11.396 1.00 89.00 239 VAL A CA 1
ATOM 1842 C C . VAL A 1 239 ? 10.271 -10.833 -11.581 1.00 89.00 239 VAL A C 1
ATOM 1844 O O . VAL A 1 239 ? 9.431 -10.750 -10.690 1.00 89.00 239 VAL A O 1
ATOM 1847 N N . VAL A 1 240 ? 10.050 -11.533 -12.696 1.00 91.19 240 VAL A N 1
ATOM 1848 C CA . VAL A 1 240 ? 8.781 -12.232 -12.947 1.00 91.19 240 VAL A CA 1
ATOM 1849 C C . VAL A 1 240 ? 8.537 -13.327 -11.912 1.00 91.19 240 VAL A C 1
ATOM 1851 O O . VAL A 1 240 ? 7.438 -13.403 -11.366 1.00 91.19 240 VAL A O 1
ATOM 1854 N N . TRP A 1 241 ? 9.552 -14.122 -11.573 1.00 93.75 241 TRP A N 1
ATOM 1855 C CA . TRP A 1 241 ? 9.419 -15.133 -10.523 1.00 93.75 241 TRP A CA 1
ATOM 1856 C C . TRP A 1 241 ? 9.158 -14.530 -9.145 1.00 93.75 241 TRP A C 1
ATOM 1858 O O . TRP A 1 241 ? 8.336 -15.065 -8.405 1.00 93.75 241 TRP A O 1
ATOM 1868 N N . LEU A 1 242 ? 9.782 -13.396 -8.818 1.00 91.00 242 LEU A N 1
ATOM 1869 C CA . LEU A 1 242 ? 9.489 -12.671 -7.579 1.00 91.00 242 LEU A CA 1
ATOM 1870 C C . LEU A 1 242 ? 8.046 -12.147 -7.548 1.00 91.00 242 LEU A C 1
ATOM 1872 O O . LEU A 1 242 ? 7.383 -12.257 -6.518 1.00 91.00 242 LEU A O 1
ATOM 1876 N N . LEU A 1 243 ? 7.534 -11.630 -8.670 1.00 89.25 243 LEU A N 1
ATOM 1877 C CA . LEU A 1 243 ? 6.139 -11.192 -8.788 1.00 89.25 243 LEU A CA 1
ATOM 1878 C C . LEU A 1 243 ? 5.162 -12.366 -8.648 1.00 89.25 243 LEU A C 1
ATOM 1880 O O . LEU A 1 243 ? 4.170 -12.247 -7.929 1.00 89.25 243 LEU A O 1
ATOM 1884 N N . ILE A 1 244 ? 5.456 -13.508 -9.278 1.00 91.06 244 ILE A N 1
ATOM 1885 C CA . ILE A 1 244 ? 4.652 -14.732 -9.151 1.00 91.06 244 ILE A CA 1
ATOM 1886 C C . ILE A 1 244 ? 4.668 -15.226 -7.703 1.00 91.06 244 ILE A C 1
ATOM 1888 O O . ILE A 1 244 ? 3.605 -15.468 -7.137 1.00 91.06 244 ILE A O 1
ATOM 1892 N N . ALA A 1 245 ? 5.842 -15.324 -7.077 1.00 93.06 245 ALA A N 1
ATOM 1893 C CA . ALA A 1 245 ? 5.968 -15.736 -5.682 1.00 93.06 245 ALA A CA 1
ATOM 1894 C C . ALA A 1 245 ? 5.202 -14.789 -4.743 1.00 93.06 245 ALA A C 1
ATOM 1896 O O . ALA A 1 245 ? 4.447 -15.248 -3.888 1.00 93.06 245 ALA A O 1
ATOM 1897 N N . GLY A 1 246 ? 5.318 -13.473 -4.945 1.00 88.94 246 GLY A N 1
ATOM 1898 C CA . GLY A 1 246 ? 4.548 -12.473 -4.204 1.00 88.94 246 GLY A CA 1
ATOM 1899 C C . GLY A 1 246 ? 3.035 -12.628 -4.395 1.00 88.94 246 GLY A C 1
ATOM 1900 O O . GLY A 1 246 ? 2.286 -12.591 -3.418 1.00 88.94 246 GLY A O 1
ATOM 1901 N N . GLY A 1 247 ? 2.585 -12.869 -5.629 1.00 87.69 247 GLY A N 1
ATOM 1902 C CA . GLY A 1 247 ? 1.181 -13.137 -5.949 1.00 87.69 247 GLY A CA 1
ATOM 1903 C C . GLY A 1 247 ? 0.654 -14.415 -5.292 1.00 87.69 247 GLY A C 1
ATOM 1904 O O . GLY A 1 247 ? -0.433 -14.409 -4.716 1.00 87.69 247 GLY A O 1
ATOM 1905 N N . LEU A 1 248 ? 1.441 -15.493 -5.296 1.00 91.31 248 LEU A N 1
ATOM 1906 C CA . LEU A 1 248 ? 1.100 -16.743 -4.613 1.00 91.31 248 LEU A CA 1
ATOM 1907 C C . LEU A 1 248 ? 1.010 -16.548 -3.095 1.00 91.31 248 LEU A C 1
ATOM 1909 O O . LEU A 1 248 ? 0.040 -16.996 -2.485 1.00 91.31 248 LEU A O 1
ATOM 1913 N N . CYS A 1 249 ? 1.955 -15.823 -2.492 1.00 90.56 249 CYS A N 1
ATOM 1914 C CA . CYS A 1 249 ? 1.900 -15.455 -1.076 1.00 90.56 249 CYS A CA 1
ATOM 1915 C C . CYS A 1 249 ? 0.647 -14.627 -0.745 1.00 90.56 249 CYS A C 1
ATOM 1917 O O . CYS A 1 249 ? 0.004 -14.870 0.277 1.00 90.56 249 CYS A O 1
ATOM 1919 N N . TYR A 1 250 ? 0.269 -13.680 -1.612 1.00 85.19 250 TYR A N 1
ATOM 1920 C CA . TYR A 1 250 ? -0.951 -12.886 -1.450 1.00 85.19 250 TYR A CA 1
ATOM 1921 C C . TYR A 1 250 ? -2.210 -13.761 -1.479 1.00 85.19 250 TYR A C 1
ATOM 1923 O O . TYR A 1 250 ? -3.056 -13.650 -0.590 1.00 85.19 250 TYR A O 1
ATOM 1931 N N . ILE A 1 251 ? -2.318 -14.667 -2.457 1.00 86.88 251 ILE A N 1
ATOM 1932 C CA . ILE A 1 251 ? -3.454 -15.591 -2.574 1.00 86.88 251 ILE A CA 1
ATOM 1933 C C . ILE A 1 251 ? -3.509 -16.529 -1.365 1.00 86.88 251 ILE A C 1
ATOM 1935 O O . ILE A 1 251 ? -4.572 -16.685 -0.768 1.00 86.88 251 ILE A O 1
ATOM 1939 N N . ALA A 1 252 ? -2.377 -17.105 -0.956 1.00 88.25 252 ALA A N 1
ATOM 1940 C CA . ALA A 1 252 ? -2.302 -17.959 0.227 1.00 88.25 252 ALA A CA 1
ATOM 1941 C C . ALA A 1 252 ? -2.775 -17.216 1.488 1.00 88.25 252 ALA A C 1
ATOM 1943 O O . ALA A 1 252 ? -3.596 -17.736 2.245 1.00 88.25 252 ALA A O 1
ATOM 1944 N N . GLY A 1 253 ? -2.333 -15.968 1.675 1.00 83.62 253 GLY A N 1
ATOM 1945 C CA . GLY A 1 253 ? -2.801 -15.106 2.760 1.00 83.62 253 GLY A CA 1
ATOM 1946 C C . GLY A 1 253 ? -4.305 -14.819 2.694 1.00 83.62 253 GLY A C 1
ATOM 1947 O O . GLY A 1 253 ? -4.984 -14.885 3.719 1.00 83.62 253 GLY A O 1
ATOM 1948 N N . ALA A 1 254 ? -4.849 -14.557 1.502 1.00 81.56 254 ALA A N 1
ATOM 1949 C CA . ALA A 1 254 ? -6.281 -14.333 1.300 1.00 81.56 254 ALA A CA 1
ATOM 1950 C C . ALA A 1 254 ? -7.119 -15.585 1.610 1.00 81.56 254 ALA A C 1
ATOM 1952 O O . ALA A 1 254 ? -8.179 -15.472 2.225 1.00 81.56 254 ALA A O 1
ATOM 1953 N N . VAL A 1 255 ? -6.631 -16.775 1.245 1.00 84.69 255 VAL A N 1
ATOM 1954 C CA . VAL A 1 255 ? -7.267 -18.059 1.575 1.00 84.69 255 VAL A CA 1
ATOM 1955 C C . VAL A 1 255 ? -7.260 -18.294 3.086 1.00 84.69 255 VAL A C 1
ATOM 1957 O O . VAL A 1 255 ? -8.310 -18.576 3.656 1.00 84.69 255 VAL A O 1
ATOM 1960 N N . VAL A 1 256 ? -6.119 -18.104 3.757 1.00 84.56 256 VAL A N 1
ATOM 1961 C CA . VAL A 1 256 ? -6.015 -18.193 5.229 1.00 84.56 256 VAL A CA 1
ATOM 1962 C C . VAL A 1 256 ? -6.981 -17.219 5.910 1.00 84.56 256 VAL A C 1
ATOM 1964 O O . VAL A 1 256 ? -7.684 -17.594 6.850 1.00 84.56 256 VAL A O 1
ATOM 1967 N N . TYR A 1 257 ? -7.066 -15.984 5.406 1.00 77.88 257 TYR A N 1
ATOM 1968 C CA . TYR A 1 257 ? -7.992 -14.970 5.906 1.00 77.88 257 TYR A CA 1
ATOM 1969 C C . TYR A 1 257 ? -9.463 -15.366 5.706 1.00 77.88 257 TYR A C 1
ATOM 1971 O O . TYR A 1 257 ? -10.259 -15.222 6.630 1.00 77.88 257 TYR A O 1
ATOM 1979 N N . ALA A 1 258 ? -9.827 -15.885 4.529 1.00 76.56 258 ALA A N 1
ATOM 1980 C CA . ALA A 1 258 ? -11.194 -16.301 4.217 1.00 76.56 258 ALA A CA 1
ATOM 1981 C C . ALA A 1 258 ? -11.632 -17.536 5.018 1.00 76.56 258 ALA A C 1
ATOM 1983 O O . ALA A 1 258 ? -12.787 -17.629 5.431 1.00 76.56 258 ALA A O 1
ATOM 1984 N N . LEU A 1 259 ? -10.709 -18.472 5.252 1.00 82.88 259 LEU A N 1
ATOM 1985 C CA . LEU A 1 259 ? -10.965 -19.691 6.017 1.00 82.88 259 LEU A CA 1
ATOM 1986 C C . LEU A 1 259 ? -10.915 -19.470 7.534 1.00 82.88 259 LEU A C 1
ATOM 1988 O O . LEU A 1 259 ? -11.313 -20.368 8.275 1.00 82.88 259 LEU A O 1
ATOM 1992 N N . CYS A 1 260 ? -10.412 -18.319 7.999 1.00 73.50 260 CYS A N 1
ATOM 1993 C CA . CYS A 1 260 ? -10.132 -18.042 9.412 1.00 73.50 260 CYS A CA 1
ATOM 1994 C C . CYS A 1 260 ? -9.329 -19.173 10.093 1.00 73.50 260 CYS A C 1
ATOM 1996 O O . CYS A 1 260 ? -9.536 -19.463 11.271 1.00 73.50 260 CYS A O 1
ATOM 1998 N N . LYS A 1 261 ? -8.444 -19.850 9.345 1.00 68.50 261 LYS A N 1
ATOM 1999 C CA . LYS A 1 261 ? -7.682 -21.020 9.806 1.00 68.50 261 LYS A CA 1
ATOM 2000 C C . LYS A 1 261 ? -6.212 -20.923 9.387 1.00 68.50 261 LYS A C 1
ATOM 2002 O O . LYS A 1 261 ? -5.957 -20.560 8.240 1.00 68.50 261 LYS A O 1
ATOM 2007 N N . PRO A 1 262 ? -5.261 -21.331 10.250 1.00 71.25 262 PRO A N 1
ATOM 2008 C CA . PRO A 1 262 ? -5.459 -21.810 11.626 1.00 71.25 262 PRO A CA 1
ATOM 2009 C C . PRO A 1 262 ? -5.879 -20.676 12.579 1.00 71.25 262 PRO A C 1
ATOM 2011 O O . PRO A 1 262 ? -5.522 -19.524 12.354 1.00 71.25 262 PRO A O 1
ATOM 2014 N N . ASP A 1 263 ? -6.636 -21.005 13.631 1.00 63.69 263 ASP A N 1
ATOM 2015 C CA . ASP A 1 263 ? -6.946 -20.084 14.732 1.00 63.69 263 ASP A CA 1
ATOM 2016 C C . ASP A 1 263 ? -5.926 -20.303 15.863 1.00 63.69 263 ASP A C 1
ATOM 2018 O O . ASP A 1 263 ? -6.050 -21.262 16.626 1.00 63.69 263 ASP A O 1
ATOM 2022 N N . PRO A 1 264 ? -4.877 -19.467 15.974 1.00 60.84 264 PRO A N 1
ATOM 2023 C CA . PRO A 1 264 ? -3.880 -19.595 17.032 1.00 60.84 264 PRO A CA 1
ATOM 2024 C C . PRO A 1 264 ? -4.393 -19.126 18.405 1.00 60.84 264 PRO A C 1
ATOM 2026 O O . PRO A 1 264 ? -3.634 -19.149 19.377 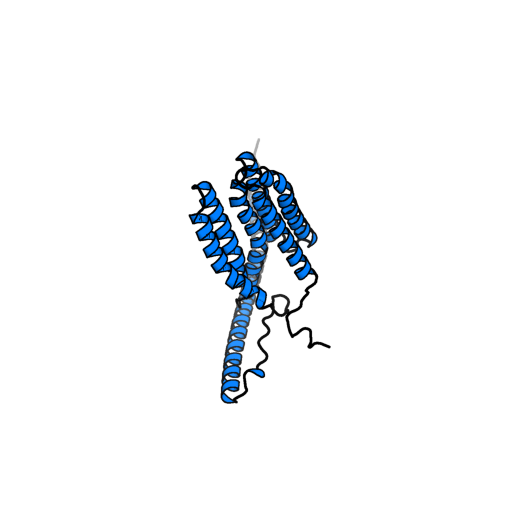1.00 60.84 264 PRO A O 1
ATOM 2029 N N . SER A 1 265 ? -5.641 -18.653 18.524 1.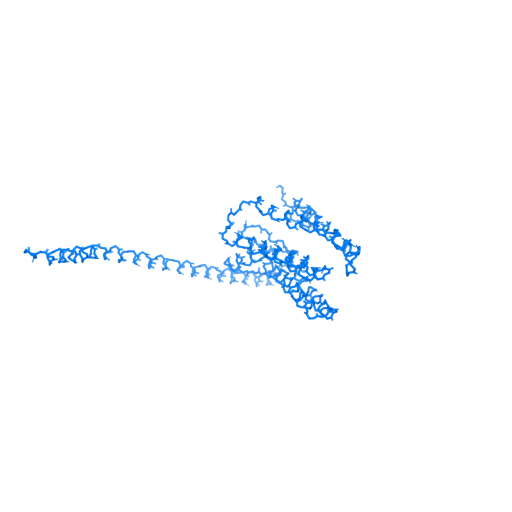00 54.44 265 SER A N 1
ATOM 2030 C CA . SER A 1 265 ? -6.169 -18.152 19.790 1.00 54.44 265 SER A CA 1
ATOM 2031 C C . SER A 1 265 ? -6.758 -19.281 20.646 1.00 54.44 265 SER A C 1
ATOM 2033 O O . SER A 1 265 ? -7.714 -19.952 20.286 1.00 54.44 265 SER A O 1
ATOM 2035 N N . ALA A 1 266 ? -6.233 -19.451 21.863 1.00 46.97 266 ALA A N 1
ATOM 2036 C CA . ALA A 1 266 ? -6.740 -20.411 22.854 1.00 46.97 266 ALA A CA 1
ATOM 2037 C C . ALA A 1 266 ? -8.165 -20.099 23.385 1.00 46.97 266 ALA A C 1
ATOM 2039 O O . ALA A 1 266 ? -8.606 -20.714 24.358 1.00 46.97 266 ALA A O 1
ATOM 2040 N N . GLN A 1 267 ? -8.863 -19.111 22.810 1.00 49.56 267 GLN A N 1
ATOM 2041 C CA . GLN A 1 267 ? -10.199 -18.673 23.228 1.00 49.56 267 GLN A CA 1
ATOM 2042 C C . GLN A 1 267 ? -11.331 -19.400 22.493 1.00 49.56 267 GLN A C 1
ATOM 2044 O O . GLN A 1 267 ? -12.391 -19.572 23.090 1.00 49.56 267 GLN A O 1
ATOM 2049 N N . SER A 1 268 ? -11.120 -19.891 21.268 1.00 46.22 268 SER A N 1
ATOM 2050 C CA . SER A 1 268 ? -12.139 -20.670 20.542 1.00 46.22 268 SER A CA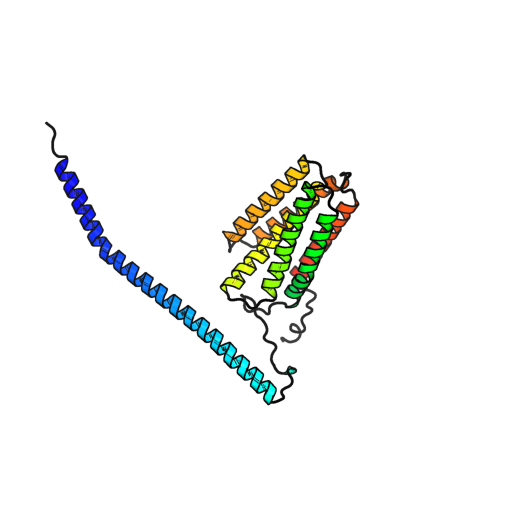 1
ATOM 2051 C C . SER A 1 268 ? -12.354 -22.079 21.106 1.00 46.22 268 SER A C 1
ATOM 2053 O O . SER A 1 268 ? -13.386 -22.686 20.856 1.00 46.22 268 SER A O 1
ATOM 2055 N N . LEU A 1 269 ? -11.434 -22.572 21.943 1.00 44.66 269 LEU A N 1
ATOM 2056 C CA . LEU A 1 269 ? -11.548 -23.846 22.668 1.00 44.66 269 LEU A CA 1
ATOM 2057 C C . LEU A 1 269 ? -12.313 -23.743 24.005 1.00 44.66 269 LEU A C 1
ATOM 2059 O O . LEU A 1 269 ? -12.347 -24.713 24.759 1.00 44.66 269 LEU A O 1
ATOM 2063 N N . ARG A 1 270 ? -12.879 -22.575 24.355 1.00 43.19 270 ARG A N 1
ATOM 2064 C CA . ARG A 1 270 ? -13.532 -22.332 25.662 1.00 43.19 270 ARG A CA 1
ATOM 2065 C C . ARG A 1 270 ? -14.949 -21.768 25.577 1.00 43.19 270 ARG A C 1
ATOM 2067 O O . ARG A 1 270 ? -15.404 -21.148 26.536 1.00 43.19 270 ARG A O 1
ATOM 2074 N N . LEU A 1 271 ? -15.641 -21.962 24.462 1.00 36.34 271 LEU A N 1
ATOM 2075 C CA . LEU A 1 271 ? -17.076 -21.706 24.390 1.00 36.34 271 LEU A CA 1
ATOM 2076 C C . LEU A 1 271 ? -17.770 -23.017 23.996 1.00 36.34 271 LEU A C 1
ATOM 2078 O O . LEU A 1 271 ? -17.447 -23.528 22.923 1.00 36.34 271 LEU A O 1
ATOM 2082 N N . PRO A 1 272 ? -18.618 -23.597 24.870 1.00 37.31 272 PRO A N 1
ATOM 2083 C CA . PRO A 1 272 ? -19.540 -24.656 24.469 1.00 37.31 272 PRO A CA 1
ATOM 2084 C C . PRO A 1 272 ? -20.577 -24.140 23.464 1.00 37.31 272 PRO A C 1
ATOM 2086 O O . PRO A 1 272 ? -20.866 -22.918 23.475 1.00 37.31 272 PRO A O 1
#

Radius of gyration: 29.45 Å; chains: 1; bounding box: 70×84×71 Å

Secondary structure (DSSP, 8-state):
-----HHHHHHHHHHHHHHHHHHHHHHHHHHHHHHHHHHHHHHHHHHHHHHHHHHHHHHHHHHHHHHHTT--GGGS-----B-TTSPBPPHHHHHHHHHHHHHHHHHHHHHHHH--SHHHHHHHHHHHHHHHHHHHHHHHHHH----HHHHHHHHHHHHHHHHHHHHHHHHHHGGGS-HHHHHHHHHHHHHHHHHHHHHHHH-TT--HHHHHHHHHHHHHHHHHTHHHHHH-TTTHHHHHHHHHHHHHHHHHHHHHHHHT-S---TTGGG--

Foldseek 3Di:
DDDDPVVVVVVVVVVVVVVVVVCPVVVVVVVVVVVVVVVVVVVVVVVVVVVVVVVVVVVVVVVVVCVVVVPPCVPVPPPQDAAPVRHRQDLVQLVVLVVVLVVLLVVLVVQLVPDPDDQLSVLSVQLSVLSNQQSVLRNCLRVDDDDPVVNVVSVLSNVLSVLSNLLSVLSNVLVLADPVSSVVSNCVSVVLSVVVNVCVVPPVPDDPVVVVVSVVVSLVVLVVCLVRQCPRPSRHPVNSVVSVVVSVVVVVVVVCVVVVPDPPDPVVVPDD